Protein AF-A0A914XF14-F1 (afdb_monomer_lite)

Structure (mmCIF, N/CA/C/O backbone):
data_AF-A0A914XF14-F1
#
_entry.id   AF-A0A914XF14-F1
#
loop_
_atom_site.group_PDB
_atom_site.id
_atom_site.type_symbol
_atom_site.label_atom_id
_atom_site.label_alt_id
_atom_site.label_comp_id
_atom_site.label_asym_id
_atom_site.label_entity_id
_atom_site.label_seq_id
_atom_site.pdbx_PDB_ins_code
_atom_site.Cartn_x
_atom_site.Cartn_y
_atom_site.Cartn_z
_atom_site.occupancy
_atom_site.B_iso_or_equiv
_atom_site.auth_seq_id
_atom_site.auth_comp_id
_atom_site.auth_asym_id
_atom_site.auth_atom_id
_atom_site.pdbx_PDB_model_num
ATOM 1 N N . MET A 1 1 ? 3.554 -27.123 17.942 1.00 52.94 1 MET A N 1
ATOM 2 C CA . MET A 1 1 ? 2.418 -26.187 18.042 1.00 52.94 1 MET A CA 1
ATOM 3 C C . MET A 1 1 ? 2.506 -25.214 16.882 1.00 52.94 1 MET A C 1
ATOM 5 O O . MET A 1 1 ? 3.518 -24.531 16.751 1.00 52.94 1 MET A O 1
ATOM 9 N N . LYS A 1 2 ? 1.524 -25.221 15.979 1.00 67.88 2 LYS A N 1
ATOM 10 C CA . LYS A 1 2 ? 1.483 -24.273 14.855 1.00 67.88 2 LYS A CA 1
ATOM 11 C C . LYS A 1 2 ? 1.224 -22.873 15.414 1.00 67.88 2 LYS A C 1
ATOM 13 O O . LYS A 1 2 ? 0.491 -22.742 16.388 1.00 67.88 2 LYS A O 1
ATOM 18 N N . ALA A 1 3 ? 1.771 -21.827 14.794 1.00 59.72 3 ALA A N 1
ATOM 19 C CA . ALA A 1 3 ? 1.595 -20.449 15.268 1.00 59.72 3 ALA A CA 1
ATOM 20 C C . ALA A 1 3 ? 0.109 -20.111 15.526 1.00 59.72 3 ALA A C 1
ATOM 22 O O . ALA A 1 3 ? -0.231 -19.567 16.567 1.00 59.72 3 ALA A O 1
ATOM 23 N N . LYS A 1 4 ? -0.797 -20.575 14.650 1.00 60.59 4 LYS A N 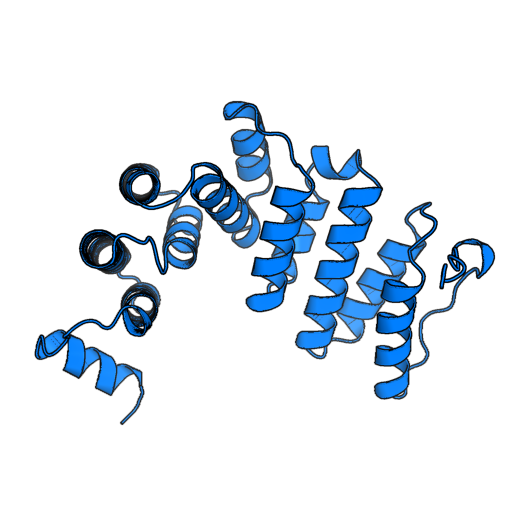1
ATOM 24 C CA . LYS A 1 4 ? -2.259 -20.442 14.802 1.00 60.59 4 LYS A CA 1
ATOM 25 C C . LYS A 1 4 ? -2.832 -21.051 16.094 1.00 60.59 4 LYS A C 1
ATOM 27 O O . LYS A 1 4 ? -3.755 -20.475 16.654 1.00 60.59 4 LYS A O 1
ATOM 32 N N . GLU A 1 5 ? -2.306 -22.186 16.551 1.00 70.56 5 GLU A N 1
ATOM 33 C CA . GLU A 1 5 ? -2.755 -22.871 17.778 1.00 70.56 5 GLU A CA 1
ATOM 34 C C . GLU A 1 5 ? -2.276 -22.120 19.025 1.00 70.56 5 GLU A C 1
ATOM 36 O O . GLU A 1 5 ? -3.043 -21.932 19.967 1.00 70.56 5 GLU A O 1
ATOM 41 N N . LEU A 1 6 ? -1.039 -21.610 18.994 1.00 68.75 6 LEU A N 1
ATOM 42 C CA . LEU A 1 6 ? -0.508 -20.744 20.048 1.00 68.75 6 LEU A CA 1
ATOM 43 C C . LEU A 1 6 ? -1.329 -19.450 20.154 1.00 68.75 6 LEU A C 1
ATOM 45 O O . LEU A 1 6 ? -1.693 -19.049 21.254 1.00 68.75 6 LEU A O 1
ATOM 49 N N . TYR A 1 7 ? -1.665 -18.822 19.023 1.00 67.75 7 TYR A N 1
ATOM 50 C CA . TYR A 1 7 ? -2.456 -17.590 19.012 1.00 67.75 7 TYR A CA 1
ATOM 51 C C . TYR A 1 7 ? -3.887 -17.796 19.509 1.00 67.75 7 TYR A C 1
ATOM 53 O O . TYR A 1 7 ? -4.336 -17.013 20.340 1.00 67.75 7 TYR A O 1
ATOM 61 N N . ALA A 1 8 ? -4.576 -18.853 19.066 1.00 67.62 8 ALA A N 1
ATOM 62 C CA . ALA A 1 8 ? -5.912 -19.181 19.570 1.00 67.62 8 ALA A CA 1
ATOM 63 C C . ALA A 1 8 ? -5.896 -19.364 21.096 1.00 67.62 8 ALA A C 1
ATOM 65 O O . ALA A 1 8 ? -6.687 -18.746 21.800 1.00 67.62 8 ALA A O 1
ATOM 66 N N . THR A 1 9 ? -4.903 -20.098 21.603 1.00 72.38 9 THR A N 1
ATOM 67 C CA . THR A 1 9 ? -4.722 -20.332 23.041 1.00 72.38 9 THR A CA 1
ATOM 68 C C . THR A 1 9 ? -4.443 -19.031 23.809 1.00 72.38 9 THR A C 1
ATOM 70 O O . THR A 1 9 ? -4.998 -18.810 24.881 1.00 72.38 9 THR A O 1
ATOM 73 N N . LEU A 1 10 ? -3.612 -18.126 23.275 1.00 70.00 10 LEU A N 1
ATOM 74 C CA . LEU A 1 10 ? -3.320 -16.833 23.916 1.00 70.00 10 LEU A CA 1
ATOM 75 C C . LEU A 1 10 ? -4.550 -15.911 23.986 1.00 70.00 10 LEU A C 1
ATOM 77 O O . LEU A 1 10 ? -4.720 -15.209 24.986 1.00 70.00 10 LEU A O 1
ATOM 81 N N . VAL A 1 11 ? -5.392 -15.924 22.946 1.00 65.75 11 VAL A N 1
ATOM 82 C CA . VAL A 1 11 ? -6.662 -15.181 22.900 1.00 65.75 11 VAL A CA 1
ATOM 83 C C . VAL A 1 11 ? -7.669 -15.781 23.885 1.00 65.75 11 VAL A C 1
ATOM 85 O O . VAL A 1 11 ? -8.213 -15.057 24.716 1.00 65.75 11 VAL A O 1
ATOM 88 N N . GLU A 1 12 ? -7.873 -17.101 23.845 1.00 70.31 12 GLU A N 1
ATOM 89 C CA . GLU A 1 12 ? -8.810 -17.826 24.716 1.00 70.31 12 GLU A CA 1
ATOM 90 C C . GLU A 1 12 ? -8.481 -17.650 26.200 1.00 70.31 12 GLU A C 1
ATOM 92 O O . GLU A 1 12 ? -9.369 -17.402 27.016 1.00 70.31 12 GLU A O 1
ATOM 97 N N . LEU A 1 13 ? -7.197 -17.722 26.555 1.00 67.31 13 LEU A N 1
ATOM 98 C CA . LEU A 1 13 ? -6.757 -17.619 27.944 1.00 67.31 13 LEU A CA 1
ATOM 99 C C . LEU A 1 13 ? -6.692 -16.172 28.460 1.00 67.31 13 LEU A C 1
ATOM 101 O O . LEU A 1 13 ? -6.359 -15.967 29.626 1.00 67.31 13 LEU A O 1
ATOM 105 N N . LYS A 1 14 ? -6.974 -15.158 27.623 1.00 62.69 14 LYS A N 1
ATOM 106 C CA . LYS A 1 14 ? -6.829 -13.725 27.958 1.00 62.69 14 LYS A CA 1
ATOM 107 C C . LYS A 1 14 ? -5.459 -13.380 28.569 1.00 62.69 14 LYS A C 1
ATOM 109 O O . LYS A 1 14 ? -5.321 -12.405 29.304 1.00 62.69 14 LYS A O 1
ATOM 114 N N . LEU A 1 15 ? -4.423 -14.166 28.259 1.00 58.38 15 LEU A N 1
ATOM 115 C CA . LEU A 1 15 ? -3.075 -14.032 28.832 1.00 58.38 15 LEU A CA 1
ATOM 116 C C . LEU A 1 15 ? -2.253 -12.923 28.169 1.00 58.38 15 LEU A C 1
ATOM 118 O O . LEU A 1 15 ? -1.043 -12.807 28.376 1.00 58.38 15 LEU A O 1
ATOM 122 N N . TYR A 1 16 ? -2.897 -12.070 27.380 1.00 60.22 16 TYR A N 1
ATOM 123 C CA . TYR A 1 16 ? -2.242 -10.931 26.790 1.00 60.22 16 TYR A CA 1
ATOM 124 C C . TYR A 1 16 ? -2.090 -9.823 27.847 1.00 60.22 16 TYR A C 1
ATOM 126 O O . TYR A 1 16 ? -2.943 -8.971 28.057 1.00 60.22 16 TYR A O 1
ATOM 134 N N . LYS A 1 17 ? -0.899 -9.692 28.429 1.00 50.97 17 LYS A N 1
ATOM 135 C CA . LYS A 1 17 ? -0.325 -8.342 28.412 1.00 50.97 17 LYS A CA 1
ATOM 136 C C . LYS A 1 17 ? 0.041 -8.122 26.954 1.00 50.97 17 LYS A C 1
ATOM 138 O O . LYS A 1 17 ? 1.137 -8.509 26.554 1.00 50.97 17 LYS A O 1
ATOM 143 N N . ARG A 1 18 ? -0.921 -7.641 26.143 1.00 56.53 18 ARG A N 1
ATOM 144 C CA . ARG A 1 18 ? -0.691 -7.311 24.728 1.00 56.53 18 ARG A CA 1
ATOM 145 C C . ARG A 1 18 ? 0.611 -6.482 24.753 1.00 56.53 18 ARG A C 1
ATOM 147 O O . ARG A 1 18 ? 0.732 -5.478 25.462 1.00 56.53 18 ARG A O 1
ATOM 154 N N . LYS A 1 19 ? 1.671 -6.994 24.143 1.00 61.88 19 LYS A N 1
ATOM 155 C CA . LYS A 1 19 ? 2.801 -6.147 23.779 1.00 61.88 19 LYS A CA 1
ATOM 156 C C . LYS A 1 19 ? 2.395 -5.499 22.471 1.00 61.88 19 LYS A C 1
ATOM 158 O O . LYS A 1 19 ? 1.737 -6.153 21.662 1.00 61.88 19 LYS A O 1
ATOM 163 N N . ASN A 1 20 ? 2.781 -4.244 22.275 1.00 64.06 20 ASN A N 1
ATOM 164 C CA . ASN A 1 20 ? 2.466 -3.497 21.057 1.00 64.06 20 ASN A CA 1
ATOM 165 C C . ASN A 1 20 ? 2.813 -4.314 19.790 1.00 64.06 20 ASN A C 1
ATOM 167 O O . ASN A 1 20 ? 2.044 -4.396 18.841 1.00 64.06 20 ASN A O 1
ATOM 171 N N . GLU A 1 21 ? 3.924 -5.051 19.858 1.00 66.75 21 GLU A N 1
ATOM 172 C CA . GLU A 1 21 ? 4.470 -5.928 18.813 1.00 66.75 21 GLU A CA 1
ATOM 173 C C . GLU A 1 21 ? 3.537 -7.075 18.376 1.00 66.75 21 GLU A C 1
ATOM 175 O O . GLU A 1 21 ? 3.687 -7.593 17.272 1.00 66.75 21 GLU A O 1
ATOM 180 N N . CYS A 1 22 ? 2.571 -7.484 19.208 1.00 72.50 22 CYS A N 1
ATOM 181 C CA . CYS A 1 22 ? 1.651 -8.583 18.894 1.00 72.50 22 CYS A CA 1
ATOM 182 C C . CYS A 1 22 ? 0.291 -8.115 18.357 1.00 72.50 22 CYS A C 1
ATOM 184 O O . CYS A 1 22 ? -0.454 -8.945 17.840 1.00 72.50 22 CYS A O 1
ATOM 186 N N . ALA A 1 23 ? -0.049 -6.826 18.471 1.00 77.81 23 ALA A N 1
ATOM 187 C CA . ALA A 1 23 ? -1.369 -6.311 18.096 1.00 77.81 23 ALA A CA 1
ATOM 188 C C . ALA A 1 23 ? -1.695 -6.579 16.617 1.00 77.81 23 ALA A C 1
ATOM 190 O O . ALA A 1 23 ? -2.756 -7.109 16.291 1.00 77.81 23 ALA A O 1
ATOM 191 N N . GLU A 1 24 ? -0.737 -6.320 15.721 1.00 83.06 24 GLU A N 1
ATOM 192 C CA . GLU A 1 24 ? -0.912 -6.584 14.289 1.00 83.06 24 GLU A CA 1
ATOM 193 C C . GLU A 1 24 ? -1.129 -8.077 13.990 1.00 83.06 24 GLU A C 1
ATOM 195 O O . GLU A 1 24 ? -1.910 -8.427 13.106 1.00 83.06 24 GLU A O 1
ATOM 200 N N . LEU A 1 25 ? -0.495 -8.974 14.750 1.00 83.50 25 LEU A N 1
ATOM 201 C CA . LEU A 1 25 ? -0.646 -10.419 14.566 1.00 83.50 25 LEU A CA 1
ATOM 202 C C . LEU A 1 25 ? -2.050 -10.901 14.954 1.00 83.50 25 LEU A C 1
ATOM 204 O O . LEU A 1 25 ? -2.599 -11.767 14.274 1.00 83.50 25 LEU A O 1
ATOM 208 N N . PHE A 1 26 ? -2.651 -10.331 16.003 1.00 84.00 26 PHE A N 1
ATOM 209 C CA . PHE A 1 26 ? -4.031 -10.646 16.387 1.00 84.00 26 PHE A CA 1
ATOM 210 C C . PHE A 1 26 ? -5.039 -10.139 15.353 1.00 84.00 26 PHE A C 1
ATOM 212 O O . PHE A 1 26 ? -5.947 -10.873 14.964 1.00 84.00 26 PHE A O 1
ATOM 219 N N . ILE A 1 27 ? -4.826 -8.934 14.822 1.00 90.25 27 ILE A N 1
ATOM 220 C CA . ILE A 1 27 ? -5.621 -8.406 13.707 1.00 90.25 27 ILE A CA 1
ATOM 221 C C . ILE A 1 27 ? -5.529 -9.354 12.503 1.00 90.25 27 ILE A C 1
ATOM 223 O O . ILE A 1 27 ? -6.551 -9.801 11.983 1.00 90.25 27 ILE A O 1
ATOM 227 N N . GLN A 1 28 ? -4.315 -9.738 12.094 1.00 89.06 28 GLN A N 1
ATOM 228 C CA . GLN A 1 28 ? -4.111 -10.676 10.985 1.00 89.06 28 GLN A CA 1
ATOM 229 C C . GLN A 1 28 ? -4.752 -12.047 11.243 1.00 89.06 28 GLN A C 1
ATOM 231 O O . GLN A 1 28 ? -5.290 -12.648 10.314 1.00 89.06 28 GLN A O 1
ATOM 236 N N . TYR A 1 29 ? -4.733 -12.547 12.482 1.00 87.94 29 TYR A N 1
ATOM 237 C CA . TYR A 1 29 ? -5.402 -13.798 12.846 1.00 87.94 29 TYR A CA 1
ATOM 238 C C . TYR A 1 29 ? -6.904 -13.750 12.537 1.00 87.94 29 TYR A C 1
ATOM 240 O O . TYR A 1 29 ? -7.427 -14.684 11.924 1.00 87.94 29 TYR A O 1
ATOM 248 N N . HIS A 1 30 ? -7.580 -12.664 12.917 1.00 90.50 30 HIS A N 1
ATOM 249 C CA . HIS A 1 30 ? -9.004 -12.483 12.640 1.00 90.50 30 HIS A CA 1
ATOM 250 C C . HIS A 1 30 ? -9.285 -12.324 11.142 1.00 90.50 30 HIS A C 1
ATOM 252 O O . HIS A 1 30 ? -10.184 -12.987 10.623 1.00 90.50 30 HIS A O 1
ATOM 258 N N . LEU A 1 31 ? -8.459 -11.556 10.421 1.00 92.75 31 LEU A N 1
ATOM 259 C CA . LEU A 1 31 ? -8.599 -11.391 8.968 1.00 92.75 31 LEU A CA 1
ATOM 260 C C . LEU A 1 31 ? -8.438 -12.725 8.219 1.00 92.75 31 LEU A C 1
ATOM 262 O O . LEU A 1 31 ? -9.252 -13.047 7.363 1.00 92.75 31 LEU A O 1
ATOM 266 N N . ILE A 1 32 ? -7.474 -13.573 8.601 1.00 90.56 32 ILE A N 1
ATOM 267 C CA . ILE A 1 32 ? -7.290 -14.920 8.015 1.00 90.56 32 ILE A CA 1
ATOM 268 C C . ILE A 1 32 ? -8.515 -15.826 8.238 1.00 90.56 32 ILE A C 1
ATOM 270 O O . ILE A 1 32 ? -8.718 -16.791 7.498 1.00 90.56 32 ILE A O 1
ATOM 274 N N . ARG A 1 33 ? -9.317 -15.555 9.272 1.00 90.75 33 ARG A N 1
ATOM 275 C CA . ARG A 1 33 ? -10.561 -16.276 9.573 1.00 90.75 33 ARG A CA 1
ATOM 276 C C . ARG A 1 33 ? -11.800 -15.629 8.950 1.00 90.75 33 ARG A C 1
ATOM 278 O O . ARG A 1 33 ? -12.900 -16.090 9.238 1.00 90.75 33 ARG A O 1
ATOM 285 N N . ASN A 1 34 ? -11.626 -14.605 8.114 1.00 91.12 34 ASN A N 1
ATOM 286 C CA . ASN A 1 34 ? -12.701 -13.792 7.545 1.00 91.12 34 ASN A CA 1
ATOM 287 C C . ASN A 1 34 ? -13.596 -13.136 8.616 1.00 91.12 34 ASN A C 1
ATOM 289 O O . ASN A 1 34 ? -14.779 -12.904 8.383 1.00 91.12 34 ASN A O 1
ATOM 293 N N . ASP A 1 35 ? -13.042 -12.843 9.796 1.00 93.75 35 ASP A N 1
ATOM 294 C CA . ASP A 1 35 ? -13.749 -12.173 10.892 1.00 93.75 35 ASP A CA 1
ATOM 295 C C . ASP A 1 35 ? -13.318 -10.702 10.967 1.00 93.75 35 ASP A C 1
ATOM 297 O O . ASP A 1 35 ? -12.519 -10.290 11.814 1.00 93.75 35 ASP A O 1
ATOM 301 N N . LEU A 1 36 ? -13.814 -9.905 10.015 1.00 95.06 36 LEU A N 1
ATOM 302 C CA . LEU A 1 36 ? -13.475 -8.484 9.907 1.00 95.06 36 LEU A CA 1
ATOM 303 C C . LEU A 1 36 ? -13.941 -7.687 11.135 1.00 95.06 36 LEU A C 1
ATOM 305 O O . LEU A 1 36 ? -13.236 -6.784 11.582 1.00 95.06 36 LEU A O 1
ATOM 309 N N . ASP A 1 37 ? -15.081 -8.042 11.732 1.00 95.00 37 ASP A N 1
ATOM 310 C CA . ASP A 1 37 ? -15.581 -7.357 12.926 1.00 95.00 37 ASP A CA 1
ATOM 311 C C . ASP A 1 37 ? -14.663 -7.570 14.128 1.00 95.00 37 ASP A C 1
ATOM 313 O O . ASP A 1 37 ? -14.381 -6.618 14.861 1.00 95.00 37 ASP A O 1
ATOM 317 N N . ALA A 1 38 ? -14.158 -8.790 14.334 1.00 92.38 38 ALA A N 1
ATOM 318 C CA . ALA A 1 38 ? -13.168 -9.036 15.375 1.00 92.38 38 ALA A CA 1
ATOM 319 C C . ALA A 1 38 ? -11.841 -8.328 15.093 1.00 92.38 38 ALA A C 1
ATOM 321 O O . ALA A 1 38 ? -11.260 -7.760 16.015 1.00 92.38 38 ALA A O 1
ATOM 322 N N . ALA A 1 39 ? -11.397 -8.284 13.835 1.00 94.06 39 ALA A N 1
ATOM 323 C CA . ALA A 1 39 ? -10.195 -7.547 13.459 1.00 94.06 39 ALA A CA 1
ATOM 324 C C . ALA A 1 39 ? -10.322 -6.038 13.743 1.00 94.06 39 ALA A C 1
ATOM 326 O O . ALA A 1 39 ? -9.393 -5.435 14.278 1.00 94.06 39 ALA A O 1
ATOM 327 N N . ILE A 1 40 ? -11.478 -5.430 13.447 1.00 95.50 40 ILE A N 1
ATOM 328 C CA . ILE A 1 40 ? -11.757 -4.014 13.738 1.00 95.50 40 ILE A CA 1
ATOM 329 C C . ILE A 1 40 ? -11.815 -3.758 15.247 1.00 95.50 40 ILE A C 1
ATOM 331 O O . ILE A 1 40 ? -11.305 -2.734 15.712 1.00 95.50 40 ILE A O 1
ATOM 335 N N . ARG A 1 41 ? -12.419 -4.665 16.027 1.00 93.38 41 ARG A N 1
ATOM 336 C CA . ARG A 1 41 ? -12.419 -4.562 17.496 1.00 93.38 41 ARG A CA 1
ATOM 337 C C . ARG A 1 41 ? -10.999 -4.616 18.049 1.00 93.38 41 ARG A C 1
ATOM 339 O O . ARG A 1 41 ? -10.622 -3.725 18.800 1.00 93.38 41 ARG A O 1
ATOM 346 N N . GLU A 1 42 ? -10.197 -5.588 17.619 1.00 91.00 42 GLU A N 1
ATOM 347 C CA . GLU A 1 42 ? -8.804 -5.721 18.055 1.00 91.00 42 GLU A CA 1
ATOM 348 C C . GLU A 1 42 ? -7.967 -4.496 17.653 1.00 91.00 42 GLU A C 1
ATOM 350 O O . GLU A 1 42 ? -7.208 -3.977 18.472 1.00 91.00 42 GLU A O 1
ATOM 355 N N . LEU A 1 43 ? -8.148 -3.966 16.435 1.00 93.19 43 LEU A N 1
ATOM 356 C CA . LEU A 1 43 ? -7.530 -2.708 15.998 1.00 93.19 43 LEU A CA 1
ATOM 357 C C . LEU A 1 43 ? -7.918 -1.544 16.917 1.00 93.19 43 LEU A C 1
ATOM 359 O O . LEU A 1 43 ? -7.053 -0.783 17.340 1.00 93.19 43 LEU A O 1
ATOM 363 N N . THR A 1 44 ? -9.203 -1.409 17.241 1.00 92.50 44 THR A N 1
ATOM 364 C CA . THR A 1 44 ? -9.711 -0.302 18.064 1.00 92.50 44 THR A CA 1
ATOM 365 C C . THR A 1 44 ? -9.160 -0.380 19.487 1.00 92.50 44 THR A C 1
ATOM 367 O O . THR A 1 44 ? -8.561 0.577 19.975 1.00 92.50 44 THR A O 1
ATOM 370 N N . GLU A 1 45 ? -9.285 -1.540 20.133 1.00 90.19 45 GLU A N 1
ATOM 371 C CA . GLU A 1 45 ? -8.808 -1.755 21.501 1.00 90.19 45 GLU A CA 1
ATOM 372 C C . GLU A 1 45 ? -7.288 -1.598 21.612 1.00 90.19 45 GLU A C 1
ATOM 374 O O . GLU A 1 45 ? -6.787 -0.963 22.543 1.00 90.19 45 GLU A O 1
ATOM 379 N N . SER A 1 46 ? -6.534 -2.157 20.660 1.00 87.69 46 SER A N 1
ATOM 380 C CA . SER A 1 46 ? -5.077 -2.009 20.650 1.00 87.69 46 SER A CA 1
ATOM 381 C C . SER A 1 46 ? -4.667 -0.556 20.401 1.00 87.69 46 SER A C 1
ATOM 383 O O . SER A 1 46 ? -3.747 -0.062 21.056 1.00 87.69 46 SER A O 1
ATOM 385 N N . SER A 1 47 ? -5.396 0.173 19.550 1.00 90.69 47 SER A N 1
ATOM 386 C CA . SER A 1 47 ? -5.135 1.593 19.306 1.00 90.69 47 SER A CA 1
ATOM 387 C C . SER A 1 47 ? -5.355 2.453 20.542 1.00 90.69 47 SER A C 1
ATOM 389 O O . SER A 1 47 ? -4.522 3.303 20.863 1.00 90.69 47 SER A O 1
ATOM 391 N N . GLU A 1 48 ? -6.424 2.198 21.294 1.00 89.94 48 GLU A N 1
ATOM 392 C CA . GLU A 1 48 ? -6.694 2.896 22.551 1.00 89.94 48 GLU A CA 1
ATOM 393 C C . GLU A 1 48 ? -5.646 2.595 23.625 1.00 89.94 48 GLU A C 1
ATOM 395 O O . GLU A 1 48 ? -5.255 3.502 24.372 1.00 89.94 48 GLU A O 1
ATOM 400 N N . GLN A 1 49 ? -5.174 1.349 23.682 1.00 85.50 49 GLN A N 1
ATOM 401 C CA . GLN A 1 49 ? -4.184 0.893 24.650 1.00 85.50 49 GLN A CA 1
ATOM 402 C C . GLN A 1 49 ? -2.782 1.453 24.365 1.00 85.50 49 GLN A C 1
ATOM 404 O O . GLN A 1 49 ? -2.122 1.931 25.288 1.00 85.50 49 GLN A O 1
ATOM 409 N N . TYR A 1 50 ? -2.325 1.410 23.109 1.00 85.69 50 TYR A N 1
ATOM 410 C CA . TYR A 1 50 ? -0.962 1.816 22.726 1.00 85.69 50 TYR A CA 1
ATOM 411 C C . TYR A 1 50 ? -0.853 3.232 22.189 1.00 85.69 50 TYR A C 1
ATOM 413 O O . TYR A 1 50 ? 0.256 3.680 21.908 1.00 85.69 50 TYR A O 1
ATOM 421 N N . LYS A 1 51 ? -1.980 3.930 22.021 1.00 88.19 51 LYS A N 1
ATOM 422 C CA . LYS A 1 51 ? -2.035 5.254 21.386 1.00 88.19 51 LYS A CA 1
ATOM 423 C C . LYS A 1 51 ? -1.406 5.246 19.985 1.00 88.19 51 LYS A C 1
ATOM 425 O O . LYS A 1 51 ? -0.730 6.193 19.601 1.00 88.19 51 LYS A O 1
ATOM 430 N N . SER A 1 52 ? -1.609 4.160 19.234 1.00 88.12 52 SER A N 1
ATOM 431 C CA . SER A 1 52 ? -1.087 3.988 17.871 1.00 88.12 52 SER A CA 1
ATOM 432 C C . SER A 1 52 ? -1.954 3.028 17.058 1.00 88.12 52 SER A C 1
ATOM 434 O O . SER A 1 52 ? -2.429 2.039 17.598 1.00 88.12 52 SER A O 1
ATOM 436 N N . CYS A 1 53 ? -2.145 3.278 15.761 1.00 89.50 53 CYS A N 1
ATOM 437 C CA . CYS A 1 53 ? -2.975 2.429 14.890 1.00 89.50 53 CYS A CA 1
ATOM 438 C C . CYS A 1 53 ? -2.164 1.355 14.160 1.00 89.50 53 CYS A C 1
ATOM 440 O O . CYS A 1 53 ? -2.071 1.342 12.929 1.00 89.50 53 CYS A O 1
ATOM 442 N N . LEU A 1 54 ? -1.553 0.447 14.922 1.00 85.75 54 LEU A N 1
ATOM 443 C CA . LEU A 1 54 ? -0.883 -0.711 14.334 1.00 85.75 54 LEU A CA 1
ATOM 444 C C . LEU A 1 54 ? -1.894 -1.632 13.645 1.00 85.75 54 LEU A C 1
ATOM 446 O O . LEU A 1 54 ? -2.977 -1.877 14.160 1.00 85.75 54 LEU A O 1
ATOM 450 N N . GLY A 1 55 ? -1.537 -2.160 12.473 1.00 88.50 55 GLY A N 1
ATOM 451 C CA . GLY A 1 55 ? -2.425 -3.046 11.715 1.00 88.50 55 GLY A CA 1
ATOM 452 C C . GLY A 1 55 ? -3.596 -2.346 11.013 1.00 88.50 55 GLY A C 1
ATOM 453 O O . GLY A 1 55 ? -4.486 -3.030 10.514 1.00 88.50 55 GLY A O 1
ATOM 454 N N . LEU A 1 56 ? -3.584 -1.011 10.894 1.00 94.81 56 LEU A N 1
ATOM 455 C CA . LEU A 1 56 ? -4.588 -0.267 10.122 1.00 94.81 56 LEU A CA 1
ATOM 456 C C . LEU A 1 56 ? -4.659 -0.731 8.658 1.00 94.81 56 LEU A C 1
ATOM 458 O O . LEU A 1 56 ? -5.738 -0.965 8.121 1.00 94.81 56 LEU A O 1
ATOM 462 N N . LEU A 1 57 ? -3.498 -0.890 8.016 1.00 95.38 57 LEU A N 1
ATOM 463 C CA . LEU A 1 57 ? -3.408 -1.255 6.604 1.00 95.38 57 LEU A CA 1
ATOM 464 C C . LEU A 1 57 ? -4.137 -2.566 6.249 1.00 95.38 57 LEU A C 1
ATOM 466 O O . LEU A 1 57 ? -4.982 -2.533 5.357 1.00 95.38 57 LEU A O 1
ATOM 470 N N . PRO A 1 58 ? -3.843 -3.719 6.881 1.00 94.50 58 PRO A N 1
ATOM 471 C CA . PRO A 1 58 ? -4.516 -4.964 6.524 1.00 94.50 58 PRO A CA 1
ATOM 472 C C . PRO A 1 58 ? -6.036 -4.907 6.747 1.00 94.50 58 PRO A C 1
ATOM 474 O O . PRO A 1 58 ? -6.766 -5.485 5.952 1.00 94.50 58 PRO A O 1
ATOM 477 N N . VAL A 1 59 ? -6.526 -4.159 7.744 1.00 96.81 59 VAL A N 1
ATOM 478 C CA . VAL A 1 59 ? -7.973 -3.944 7.936 1.00 96.81 59 VAL A CA 1
ATOM 479 C C . VAL A 1 59 ? -8.567 -3.115 6.796 1.00 96.81 59 VAL A C 1
ATOM 481 O O . VAL A 1 59 ? -9.587 -3.500 6.229 1.00 96.81 59 VAL A O 1
ATOM 484 N N . LEU A 1 60 ? -7.920 -2.010 6.414 1.00 97.38 60 LEU A N 1
ATOM 485 C CA . LEU A 1 60 ? -8.381 -1.176 5.301 1.00 97.38 60 LEU A CA 1
ATOM 486 C C . LEU A 1 60 ? -8.350 -1.916 3.956 1.00 97.38 60 LEU A C 1
ATOM 488 O O . LEU A 1 60 ? -9.220 -1.678 3.124 1.00 97.38 60 LEU A O 1
ATOM 492 N N . VAL A 1 61 ? -7.399 -2.830 3.741 1.00 96.62 61 VAL A N 1
ATOM 493 C CA . VAL A 1 61 ? -7.364 -3.688 2.542 1.00 96.62 61 VAL A CA 1
ATOM 494 C C . VAL A 1 61 ? -8.603 -4.584 2.467 1.00 96.62 61 VAL A C 1
ATOM 496 O O . VAL A 1 61 ? -9.211 -4.661 1.402 1.00 96.62 61 VAL A O 1
ATOM 499 N N . GLU A 1 62 ? -9.010 -5.208 3.574 1.00 96.81 62 GLU A N 1
ATOM 500 C CA . GLU A 1 62 ? -10.218 -6.047 3.607 1.00 96.81 62 GLU A CA 1
ATOM 501 C C . GLU A 1 62 ? -11.507 -5.222 3.474 1.00 96.81 62 GLU A C 1
ATOM 503 O O . GLU A 1 62 ? -12.429 -5.623 2.769 1.00 96.81 62 GLU A O 1
ATOM 508 N N . ILE A 1 63 ? -11.566 -4.027 4.073 1.00 97.06 63 ILE A N 1
ATOM 509 C CA . ILE A 1 63 ? -12.699 -3.101 3.892 1.00 97.06 63 ILE A CA 1
ATOM 510 C C . ILE A 1 63 ? -12.810 -2.643 2.431 1.00 97.06 63 ILE A C 1
ATOM 512 O O . ILE A 1 63 ? -13.899 -2.617 1.858 1.00 97.06 63 ILE A O 1
ATOM 516 N N . ALA A 1 64 ? -11.680 -2.315 1.798 1.00 96.56 64 ALA A N 1
ATOM 517 C CA . ALA A 1 64 ? -11.649 -1.980 0.380 1.00 96.56 64 ALA A CA 1
ATOM 518 C C . ALA A 1 64 ? -12.115 -3.161 -0.484 1.00 96.56 64 ALA A C 1
ATOM 520 O O . ALA A 1 64 ? -12.814 -2.932 -1.470 1.00 96.56 64 ALA A O 1
ATOM 521 N N . HIS A 1 65 ? -11.783 -4.400 -0.112 1.00 95.12 65 HIS A N 1
ATOM 522 C CA . HIS A 1 65 ? -12.250 -5.601 -0.804 1.00 95.12 65 HIS A CA 1
ATOM 523 C C . HIS A 1 65 ? -13.776 -5.775 -0.711 1.00 95.12 65 HIS A C 1
ATOM 525 O O . HIS A 1 65 ? -14.424 -6.077 -1.713 1.00 95.12 65 HIS A O 1
ATOM 531 N N . SER A 1 66 ? -14.361 -5.545 0.469 1.00 94.19 66 SER A N 1
ATOM 532 C CA . SER A 1 66 ? -15.793 -5.751 0.725 1.00 94.19 66 SER A CA 1
ATOM 533 C C . SER A 1 66 ? -16.703 -4.576 0.345 1.00 94.19 66 SER A C 1
ATOM 535 O O . SER A 1 66 ? -17.918 -4.753 0.345 1.00 94.19 66 SER A O 1
ATOM 537 N N . ASN A 1 67 ? -16.153 -3.406 -0.013 1.00 92.19 67 ASN A N 1
ATOM 538 C CA . ASN A 1 67 ? -16.914 -2.166 -0.261 1.00 92.19 67 ASN A CA 1
ATOM 539 C C . ASN A 1 67 ? -17.748 -1.691 0.947 1.00 92.19 67 ASN A C 1
ATOM 541 O O . ASN A 1 67 ? -18.787 -1.051 0.782 1.00 92.19 67 ASN A O 1
ATOM 545 N N . ASP A 1 68 ? -17.310 -2.003 2.166 1.00 93.31 68 ASP A N 1
ATOM 546 C CA . ASP A 1 68 ? -18.074 -1.701 3.376 1.00 93.31 68 ASP A CA 1
ATOM 547 C C . ASP A 1 68 ? -17.801 -0.276 3.886 1.00 93.31 68 ASP A C 1
ATOM 549 O O . ASP A 1 68 ? -16.852 -0.019 4.633 1.00 93.31 68 ASP A O 1
ATOM 553 N N . GLN A 1 69 ? -18.647 0.664 3.464 1.00 93.00 69 GLN A N 1
ATOM 554 C CA . GLN A 1 69 ? -18.517 2.078 3.811 1.00 93.00 69 GLN A CA 1
ATOM 555 C C . GLN A 1 69 ? -18.744 2.356 5.309 1.00 93.00 69 GLN A C 1
ATOM 557 O O . GLN A 1 69 ? -18.072 3.215 5.877 1.00 93.00 69 GLN A O 1
ATOM 562 N N . GLU A 1 70 ? -19.636 1.613 5.971 1.00 94.81 70 GLU A N 1
ATOM 563 C CA . GLU A 1 70 ? -19.915 1.791 7.403 1.00 94.81 70 GLU A CA 1
ATOM 564 C C . GLU A 1 70 ? -18.685 1.417 8.240 1.00 94.81 70 GLU A C 1
ATOM 566 O O . GLU A 1 70 ? -18.235 2.169 9.114 1.00 94.81 70 GLU A O 1
ATOM 571 N N . ARG A 1 71 ? -18.074 0.266 7.934 1.00 95.62 71 ARG A N 1
ATOM 572 C CA . ARG A 1 71 ? -16.835 -0.158 8.596 1.00 95.62 71 ARG A CA 1
ATOM 573 C C . ARG A 1 71 ? -15.667 0.766 8.265 1.00 95.62 71 ARG A C 1
ATOM 575 O O . ARG A 1 71 ? -14.841 1.008 9.149 1.00 95.62 71 ARG A O 1
ATOM 582 N N . LEU A 1 72 ? -15.603 1.305 7.043 1.00 95.69 72 LEU A N 1
ATOM 583 C CA . LEU A 1 72 ? -14.594 2.297 6.665 1.00 95.69 72 LEU A CA 1
ATOM 584 C C . LEU A 1 72 ? -14.660 3.528 7.572 1.00 95.69 72 LEU A C 1
ATOM 586 O O . LEU A 1 72 ? -13.649 3.909 8.160 1.00 95.69 72 LEU A O 1
ATOM 590 N N . GLU A 1 73 ? -15.842 4.123 7.725 1.00 94.06 73 GLU A N 1
ATOM 591 C CA . GLU A 1 73 ? -16.043 5.324 8.545 1.00 94.06 73 GLU A CA 1
ATOM 592 C C . GLU A 1 73 ? -15.651 5.086 10.004 1.00 94.06 73 GLU A C 1
ATOM 594 O O . GLU A 1 73 ? -14.946 5.902 10.610 1.00 94.06 73 GLU A O 1
ATOM 599 N N . LYS A 1 74 ? -16.021 3.926 10.555 1.00 94.00 74 LYS A N 1
ATOM 600 C CA . LYS A 1 74 ? -15.648 3.526 11.915 1.00 94.00 74 LYS A CA 1
ATOM 601 C C . LYS A 1 74 ? -14.132 3.404 12.092 1.00 94.00 74 LYS A C 1
ATOM 603 O O . LYS A 1 74 ? -13.584 3.917 13.070 1.00 94.00 74 LYS A O 1
ATOM 608 N N . VAL A 1 75 ? -13.450 2.732 11.163 1.00 95.81 75 VAL A N 1
ATOM 609 C CA . VAL A 1 75 ? -11.995 2.527 11.231 1.00 95.81 75 VAL A CA 1
ATOM 610 C C . VAL A 1 75 ? -11.243 3.839 11.037 1.00 95.81 75 VAL A C 1
ATOM 612 O O . VAL A 1 75 ? -10.330 4.120 11.811 1.00 95.81 75 VAL A O 1
ATOM 615 N N . CYS A 1 76 ? -11.647 4.676 10.080 1.00 93.81 76 CYS A N 1
ATOM 616 C CA . CYS A 1 76 ? -11.044 5.992 9.867 1.00 93.81 76 CYS A CA 1
ATOM 617 C C . CYS A 1 76 ? -11.223 6.900 11.091 1.00 93.81 76 CYS A C 1
ATOM 619 O O . CYS A 1 76 ? -10.244 7.474 11.559 1.00 93.81 76 CYS A O 1
ATOM 621 N N . SER A 1 77 ? -12.418 6.929 11.690 1.00 93.00 77 SER A N 1
ATOM 622 C CA . SER A 1 77 ? -12.683 7.705 12.913 1.00 93.00 77 SER A CA 1
ATOM 623 C C . SER A 1 77 ? -11.817 7.260 14.096 1.00 93.00 77 SER A C 1
ATOM 625 O O . SER A 1 77 ? -11.443 8.067 14.947 1.00 93.00 77 SER A O 1
ATOM 627 N N . CYS A 1 78 ? -11.503 5.964 14.190 1.00 93.56 78 CYS A N 1
ATOM 628 C CA . CYS A 1 78 ? -10.543 5.463 15.171 1.00 93.56 78 CYS A CA 1
ATOM 629 C C . CYS A 1 78 ? -9.114 5.887 14.810 1.00 93.56 78 CYS A C 1
ATOM 631 O O . CYS A 1 78 ? -8.373 6.356 15.674 1.00 93.56 78 CYS A O 1
ATOM 633 N N . ALA A 1 79 ? -8.735 5.743 13.539 1.00 94.19 79 ALA A N 1
ATOM 634 C CA . ALA A 1 79 ? -7.390 6.019 13.060 1.00 94.19 79 ALA A CA 1
ATOM 635 C C . ALA A 1 79 ? -6.984 7.485 13.236 1.00 94.19 79 ALA A C 1
ATOM 637 O O . ALA A 1 79 ? -5.885 7.772 13.703 1.00 94.19 79 ALA A O 1
ATOM 638 N N . GLU A 1 80 ? -7.893 8.414 12.953 1.00 93.88 80 GLU A N 1
ATOM 639 C CA . GLU A 1 80 ? -7.667 9.857 13.081 1.00 93.88 80 GLU A CA 1
ATOM 640 C C . GLU A 1 80 ? -7.366 10.309 14.518 1.00 93.88 80 GLU A C 1
ATOM 642 O O . GLU A 1 80 ? -6.733 11.344 14.715 1.00 93.88 80 GLU A O 1
ATOM 647 N N . LYS A 1 81 ? -7.743 9.525 15.538 1.00 94.50 81 LYS A N 1
ATOM 648 C CA . LYS A 1 81 ? -7.403 9.822 16.942 1.00 94.50 81 LYS A CA 1
ATOM 649 C C . LYS A 1 81 ? -5.934 9.559 17.272 1.00 94.50 81 LYS A C 1
ATOM 651 O O . LYS A 1 81 ? -5.419 10.132 18.230 1.00 94.50 81 LYS A O 1
ATOM 656 N N . PHE A 1 82 ? -5.275 8.663 16.534 1.00 93.19 82 PHE A N 1
ATOM 657 C CA . PHE A 1 82 ? -3.949 8.139 16.888 1.00 93.19 82 PHE A CA 1
ATOM 658 C C . PHE A 1 82 ? -2.956 8.121 15.718 1.00 93.19 82 PHE A C 1
ATOM 660 O O . PHE A 1 82 ? -1.867 7.564 15.841 1.00 93.19 82 PHE A O 1
ATOM 667 N N . SER A 1 83 ? -3.326 8.666 14.562 1.00 92.31 83 SER A N 1
ATOM 668 C CA . SER A 1 83 ? -2.501 8.734 13.354 1.00 92.31 83 SER A CA 1
ATOM 669 C C . SER A 1 83 ? -2.658 10.091 12.691 1.00 92.31 83 SER A C 1
ATOM 671 O O . SER A 1 83 ? -3.670 10.771 12.850 1.00 92.31 83 SER A O 1
ATOM 673 N N . THR A 1 84 ? -1.648 10.501 11.930 1.00 91.69 84 THR A N 1
ATOM 674 C CA . THR A 1 84 ? -1.730 11.767 11.201 1.00 91.69 84 THR A CA 1
ATOM 675 C C . THR A 1 84 ? -2.718 11.653 10.034 1.00 91.69 84 THR A C 1
ATOM 677 O O . THR A 1 84 ? -2.862 10.572 9.450 1.00 91.69 84 THR A O 1
ATOM 680 N N . PRO A 1 85 ? -3.344 12.762 9.596 1.00 90.06 85 PRO A N 1
ATOM 681 C CA . PRO A 1 85 ? -4.193 12.753 8.403 1.00 90.06 85 PRO A CA 1
ATOM 682 C C . PRO A 1 85 ? -3.464 12.242 7.154 1.00 90.06 85 PRO A C 1
ATOM 684 O O . PRO A 1 85 ? -4.074 11.650 6.266 1.00 90.06 85 PRO A O 1
ATOM 687 N N . PHE A 1 86 ? -2.147 12.456 7.062 1.00 90.50 86 PHE A N 1
ATOM 688 C CA . PHE A 1 86 ? -1.338 11.874 5.994 1.00 90.50 86 PHE A CA 1
ATOM 689 C C . PHE A 1 86 ? -1.330 10.342 6.067 1.00 90.50 86 PHE A C 1
ATOM 691 O O . PHE A 1 86 ? -1.647 9.705 5.070 1.00 90.50 86 PHE A O 1
ATOM 698 N N . GLN A 1 87 ? -1.044 9.758 7.236 1.00 91.75 87 GLN A N 1
ATOM 699 C CA . GLN A 1 87 ? -0.983 8.303 7.425 1.00 91.75 87 GLN A CA 1
ATOM 700 C C . GLN A 1 87 ? -2.310 7.612 7.110 1.00 91.75 87 GLN A C 1
ATOM 702 O O . GLN A 1 87 ? -2.315 6.591 6.425 1.00 91.75 87 GLN A O 1
ATOM 707 N N . VAL A 1 88 ? -3.437 8.157 7.576 1.00 93.25 88 VAL A N 1
ATOM 708 C CA . VAL A 1 88 ? -4.761 7.568 7.310 1.00 93.25 88 VAL A CA 1
ATOM 709 C C . VAL A 1 88 ? -5.057 7.589 5.809 1.00 93.25 88 VAL A C 1
ATOM 711 O O . VAL A 1 88 ? -5.372 6.553 5.220 1.00 93.25 88 VAL A O 1
ATOM 714 N N . ARG A 1 89 ? -4.868 8.745 5.159 1.00 92.62 89 ARG A N 1
ATOM 715 C CA . ARG A 1 89 ? -5.140 8.911 3.723 1.00 92.62 89 ARG A CA 1
ATOM 716 C C . ARG A 1 89 ? -4.215 8.078 2.844 1.00 92.62 89 ARG A C 1
ATOM 718 O O . ARG A 1 89 ? -4.687 7.456 1.897 1.00 92.62 89 ARG A O 1
ATOM 725 N N . SER A 1 90 ? -2.917 8.048 3.142 1.00 94.38 90 SER A N 1
ATOM 726 C CA . SER A 1 90 ? -1.945 7.273 2.369 1.00 94.38 90 SER A CA 1
ATOM 727 C C . SER A 1 90 ? -2.180 5.768 2.517 1.00 94.38 90 SER A C 1
ATOM 729 O O . SER A 1 90 ? -2.080 5.028 1.535 1.00 94.38 90 SER A O 1
ATOM 731 N N . THR A 1 91 ? -2.584 5.315 3.709 1.00 96.12 91 THR A N 1
ATOM 732 C CA . THR A 1 91 ? -2.944 3.913 3.958 1.00 96.12 91 THR A CA 1
ATOM 733 C C . THR A 1 91 ? -4.219 3.518 3.214 1.00 96.12 91 THR A C 1
ATOM 735 O O . THR A 1 91 ? -4.249 2.454 2.595 1.00 96.12 91 THR A O 1
ATOM 738 N N . TRP A 1 92 ? -5.245 4.375 3.211 1.00 95.94 92 TRP A N 1
ATOM 739 C CA . TRP A 1 92 ? -6.470 4.126 2.447 1.00 95.94 92 TRP A CA 1
ATOM 740 C C . TRP A 1 92 ? -6.225 4.113 0.935 1.00 95.94 92 TRP A C 1
ATOM 742 O O . TRP A 1 92 ? -6.656 3.186 0.250 1.00 95.94 92 TRP A O 1
ATOM 752 N N . LEU A 1 93 ? -5.455 5.078 0.419 1.00 95.69 93 LEU A N 1
ATOM 753 C CA . LEU A 1 93 ? -5.047 5.106 -0.986 1.00 95.69 93 LEU A CA 1
ATOM 754 C C . LEU A 1 93 ? -4.360 3.795 -1.384 1.00 95.69 93 LEU A C 1
ATOM 756 O O . LEU A 1 93 ? -4.717 3.182 -2.387 1.00 95.69 93 LEU A O 1
ATOM 760 N N . TYR A 1 94 ? -3.397 3.342 -0.581 1.00 97.19 94 TYR A N 1
ATOM 761 C CA . TYR A 1 94 ? -2.721 2.076 -0.826 1.00 97.19 94 TYR A CA 1
ATOM 762 C C . TYR A 1 94 ? -3.705 0.889 -0.805 1.00 97.19 94 TYR A C 1
ATOM 764 O O . TYR A 1 94 ? -3.615 0.018 -1.667 1.00 97.19 94 TYR A O 1
ATOM 772 N N . ALA A 1 95 ? -4.656 0.848 0.136 1.00 97.44 95 ALA A N 1
ATOM 773 C CA . ALA A 1 95 ? -5.639 -0.233 0.237 1.00 97.44 95 ALA A CA 1
ATOM 774 C C . ALA A 1 95 ? -6.540 -0.344 -1.007 1.00 97.44 95 ALA A C 1
ATOM 776 O O . ALA A 1 95 ? -6.801 -1.454 -1.482 1.00 97.44 95 ALA A O 1
ATOM 777 N N . LEU A 1 96 ? -6.955 0.794 -1.574 1.00 97.00 96 LEU A N 1
ATOM 778 C CA . LEU A 1 96 ? -7.681 0.846 -2.847 1.00 97.00 96 LEU A CA 1
ATOM 779 C C . LEU A 1 96 ? -6.827 0.303 -4.001 1.00 97.00 96 LEU A C 1
ATOM 781 O O . LEU A 1 96 ? -7.285 -0.542 -4.772 1.00 97.00 96 LEU A O 1
ATOM 785 N N . LEU A 1 97 ? -5.564 0.733 -4.091 1.00 96.94 97 LEU A N 1
ATOM 786 C CA . LEU A 1 97 ? -4.640 0.287 -5.138 1.00 96.94 97 LEU A CA 1
ATOM 787 C C . LEU A 1 97 ? -4.299 -1.207 -5.030 1.00 96.94 97 LEU A C 1
ATOM 789 O O . LEU A 1 97 ? -4.232 -1.884 -6.055 1.00 96.94 97 LEU A O 1
ATOM 793 N N . GLU A 1 98 ? -4.129 -1.751 -3.819 1.00 96.25 98 GLU A N 1
ATOM 794 C CA . GLU A 1 98 ? -3.901 -3.192 -3.614 1.00 96.25 98 GLU A CA 1
ATOM 795 C C . GLU A 1 98 ? -5.097 -4.031 -4.089 1.00 96.25 98 GLU A C 1
ATOM 797 O O . GLU A 1 98 ? -4.899 -5.119 -4.634 1.00 96.25 98 GLU A O 1
ATOM 802 N N . ASN A 1 99 ? -6.315 -3.495 -3.982 1.00 95.69 99 ASN A N 1
ATOM 803 C CA . ASN A 1 99 ? -7.535 -4.113 -4.504 1.00 95.69 99 ASN A CA 1
ATOM 804 C C . ASN A 1 99 ? -7.808 -3.807 -5.989 1.00 95.69 99 ASN A C 1
ATOM 806 O O . ASN A 1 99 ? -8.836 -4.219 -6.520 1.00 95.69 99 ASN A O 1
ATOM 810 N N . GLY A 1 100 ? -6.910 -3.100 -6.684 1.00 94.25 100 GLY A N 1
ATOM 811 C CA . GLY A 1 100 ? -7.079 -2.746 -8.098 1.00 94.25 100 GLY A CA 1
ATOM 812 C C . GLY A 1 100 ? -8.156 -1.688 -8.362 1.00 94.25 100 GLY A C 1
ATOM 813 O O . GLY A 1 100 ? -8.558 -1.499 -9.508 1.00 94.25 100 GLY A O 1
ATOM 814 N N . LYS A 1 101 ? -8.608 -0.980 -7.324 1.00 94.94 101 LYS A N 1
ATOM 815 C CA . LYS A 1 101 ? -9.672 0.029 -7.382 1.00 94.94 101 LYS A CA 1
ATOM 816 C C . LYS A 1 101 ? -9.118 1.396 -7.781 1.00 94.94 101 LYS A C 1
ATOM 818 O O . LYS A 1 101 ? -9.203 2.369 -7.035 1.00 94.94 101 LYS A O 1
ATOM 823 N N . THR A 1 102 ? -8.492 1.460 -8.956 1.00 94.69 102 THR A N 1
ATOM 824 C CA . THR A 1 102 ? -7.811 2.670 -9.444 1.00 94.69 102 THR A CA 1
ATOM 825 C C . THR A 1 102 ? -8.767 3.859 -9.579 1.00 94.69 102 THR A C 1
ATOM 827 O O . THR A 1 102 ? -8.407 4.963 -9.186 1.00 94.69 102 THR A O 1
ATOM 830 N N . GLU A 1 103 ? -9.990 3.647 -10.070 1.00 93.38 103 GLU A N 1
ATOM 831 C CA . GLU A 1 103 ? -10.986 4.720 -10.230 1.00 93.38 103 GLU A CA 1
ATOM 832 C C . GLU A 1 103 ? -11.432 5.295 -8.876 1.00 93.38 103 GLU A C 1
ATOM 834 O O . GLU A 1 103 ? -11.469 6.510 -8.692 1.00 93.38 103 GLU A O 1
ATOM 839 N N . GLU A 1 104 ? -11.689 4.435 -7.885 1.00 94.31 104 GLU A N 1
ATOM 840 C CA . GLU A 1 104 ? -12.006 4.869 -6.518 1.00 94.31 104 GLU A CA 1
ATOM 841 C C . GLU A 1 104 ? -10.831 5.621 -5.879 1.00 94.31 104 GLU A C 1
ATOM 843 O O . GLU A 1 104 ? -11.042 6.621 -5.193 1.00 94.31 104 GLU A O 1
ATOM 848 N N . ALA A 1 105 ? -9.593 5.181 -6.129 1.00 94.19 105 ALA A N 1
ATOM 849 C CA . ALA A 1 105 ? -8.388 5.867 -5.666 1.00 94.19 105 ALA A CA 1
ATOM 850 C C . ALA A 1 105 ? -8.260 7.274 -6.273 1.00 94.19 105 ALA A C 1
ATOM 852 O O . ALA A 1 105 ? -7.928 8.228 -5.566 1.00 94.19 105 ALA A O 1
ATOM 853 N N . GLU A 1 106 ? -8.562 7.435 -7.563 1.00 92.62 106 GLU A N 1
ATOM 854 C CA . GLU A 1 106 ? -8.581 8.745 -8.220 1.00 92.62 106 GLU A CA 1
ATOM 855 C C . GLU A 1 106 ? -9.680 9.652 -7.667 1.00 92.62 106 GLU A C 1
ATOM 857 O O . GLU A 1 106 ? -9.403 10.801 -7.311 1.00 92.62 106 GLU A O 1
ATOM 862 N N . LEU A 1 107 ? -10.903 9.133 -7.535 1.00 92.56 107 LEU A N 1
ATOM 863 C CA . LEU A 1 107 ? -12.026 9.861 -6.945 1.00 92.56 107 LEU A CA 1
ATOM 864 C C . LEU A 1 107 ? -11.724 10.285 -5.505 1.00 92.56 107 LEU A C 1
ATOM 866 O O . LEU A 1 107 ? -12.053 11.402 -5.108 1.00 92.56 107 LEU A O 1
ATOM 870 N N . PHE A 1 108 ? -11.073 9.421 -4.726 1.00 91.62 108 PHE A N 1
ATOM 871 C CA . PHE A 1 108 ? -10.640 9.733 -3.369 1.00 91.62 108 PHE A CA 1
ATOM 872 C C . PHE A 1 108 ? -9.664 10.915 -3.345 1.00 91.62 108 PHE A C 1
ATOM 874 O O . PHE A 1 108 ? -9.871 11.857 -2.576 1.00 91.62 108 PHE A O 1
ATOM 881 N N . LEU A 1 109 ? -8.645 10.914 -4.211 1.00 90.38 109 LEU A N 1
ATOM 882 C CA . LEU A 1 109 ? -7.700 12.030 -4.314 1.00 90.38 109 LEU A CA 1
ATOM 883 C C . LEU A 1 109 ? -8.389 13.332 -4.744 1.00 90.38 109 LEU A C 1
ATOM 885 O O . LEU A 1 109 ? -8.103 14.389 -4.184 1.00 90.38 109 LEU A O 1
ATOM 889 N N . GLN A 1 110 ? -9.313 13.264 -5.705 1.00 88.25 110 GLN A N 1
ATOM 890 C CA . GLN A 1 110 ? -10.071 14.428 -6.174 1.00 88.25 110 GLN A CA 1
ATOM 891 C C . GLN A 1 110 ? -10.958 15.019 -5.072 1.00 88.25 110 GLN A C 1
ATOM 893 O O . GLN A 1 110 ? -10.856 16.207 -4.782 1.00 88.25 110 GLN A O 1
ATOM 898 N N . LYS A 1 111 ? -11.782 14.195 -4.411 1.00 86.94 111 LYS A N 1
ATOM 899 C CA . LYS A 1 111 ? -12.717 14.647 -3.363 1.00 86.94 111 LYS A CA 1
ATOM 900 C C . LYS A 1 111 ? -12.015 15.277 -2.164 1.00 86.94 111 LYS A C 1
ATOM 902 O O . LYS A 1 111 ? -12.555 16.187 -1.547 1.00 86.94 111 LYS A O 1
ATOM 907 N N . ASN A 1 112 ? -10.816 14.800 -1.839 1.00 80.75 112 ASN A N 1
ATOM 908 C CA . ASN A 1 112 ? -10.041 15.294 -0.704 1.00 80.75 112 ASN A CA 1
ATOM 909 C C . ASN A 1 112 ? -9.087 16.438 -1.078 1.00 80.75 112 ASN A C 1
ATOM 911 O O . ASN A 1 112 ? -8.190 16.740 -0.290 1.00 80.75 112 ASN A O 1
ATOM 915 N N . ASN A 1 113 ? -9.218 17.022 -2.281 1.00 77.88 113 ASN A N 1
ATOM 916 C CA . ASN A 1 113 ? -8.290 18.020 -2.832 1.00 77.88 113 ASN A CA 1
ATOM 917 C C . ASN A 1 113 ? -6.818 17.623 -2.621 1.00 77.88 113 ASN A C 1
ATOM 919 O O . ASN A 1 113 ? -5.962 18.447 -2.311 1.00 77.88 113 ASN A O 1
ATOM 923 N N . THR A 1 114 ? -6.539 16.322 -2.718 1.00 77.00 114 THR A N 1
ATOM 924 C CA . THR A 1 114 ? -5.223 15.752 -2.460 1.00 77.00 114 THR A CA 1
ATOM 925 C C . THR A 1 114 ? -4.548 15.492 -3.800 1.00 77.00 114 THR A C 1
ATOM 927 O O . THR A 1 114 ? -5.063 14.798 -4.685 1.00 77.00 114 THR A O 1
ATOM 930 N N . GLU A 1 115 ? -3.381 16.091 -3.986 1.00 81.50 115 GLU A N 1
ATOM 931 C CA . GLU A 1 115 ? -2.536 15.824 -5.142 1.00 81.50 115 GLU A CA 1
ATOM 932 C C . GLU A 1 115 ? -1.739 14.543 -4.932 1.00 81.50 115 GLU A C 1
ATOM 934 O O . GLU A 1 115 ? -1.390 14.192 -3.805 1.00 81.50 115 GLU A O 1
ATOM 939 N N . LEU A 1 116 ? -1.449 13.835 -6.025 1.00 84.50 116 LEU A N 1
ATOM 940 C CA . LEU A 1 116 ? -0.538 12.699 -5.978 1.00 84.50 116 LEU A CA 1
ATOM 941 C C . LEU A 1 116 ? 0.892 13.243 -5.846 1.00 84.50 116 LEU A C 1
ATOM 943 O O . LEU A 1 116 ? 1.570 13.479 -6.841 1.00 84.50 116 LEU A O 1
ATOM 947 N N . SER A 1 117 ? 1.310 13.511 -4.611 1.00 87.81 117 SER A N 1
ATOM 948 C CA . SER A 1 117 ? 2.626 14.063 -4.295 1.00 87.81 117 SER A CA 1
ATOM 949 C C . SER A 1 117 ?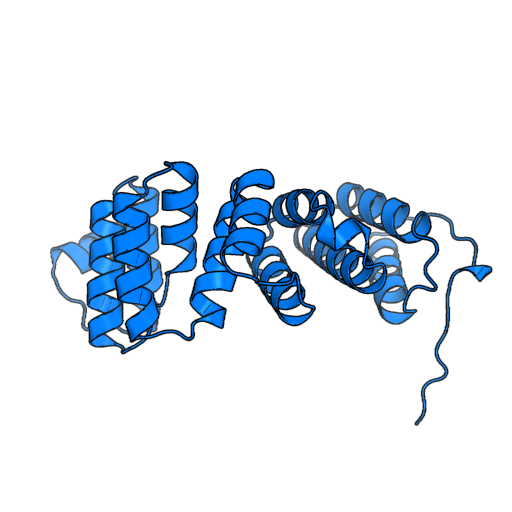 3.717 12.988 -4.289 1.00 87.81 117 SER A C 1
ATOM 951 O O . SER A 1 117 ? 3.438 11.790 -4.184 1.00 87.81 117 SER A O 1
ATOM 953 N N . GLY A 1 118 ? 4.982 13.422 -4.332 1.00 87.94 118 GLY A N 1
ATOM 954 C CA . GLY A 1 118 ? 6.132 12.529 -4.157 1.00 87.94 118 GLY A CA 1
ATOM 955 C C . GLY A 1 118 ? 6.074 11.731 -2.854 1.00 87.94 118 GLY A C 1
ATOM 956 O O . GLY A 1 118 ? 6.291 10.528 -2.874 1.00 87.94 118 GLY A O 1
ATOM 957 N N . GLU A 1 119 ? 5.662 12.360 -1.750 1.00 91.31 119 GLU A N 1
ATOM 958 C CA . GLU A 1 119 ? 5.548 11.702 -0.442 1.00 91.31 119 GLU A CA 1
ATOM 959 C C . GLU A 1 119 ? 4.505 10.568 -0.439 1.00 91.31 119 GLU A C 1
ATOM 961 O O . GLU A 1 119 ? 4.742 9.496 0.121 1.00 91.31 119 GLU A O 1
ATOM 966 N N . LEU A 1 120 ? 3.357 10.766 -1.102 1.00 91.44 120 LEU A N 1
ATOM 967 C CA . LEU A 1 120 ? 2.340 9.717 -1.245 1.00 91.44 120 LEU A CA 1
ATOM 968 C C . LEU A 1 120 ? 2.842 8.559 -2.109 1.00 91.44 120 LEU A C 1
ATOM 970 O O . LEU A 1 120 ? 2.634 7.397 -1.754 1.00 91.44 120 LEU A O 1
ATOM 974 N N . VAL A 1 121 ? 3.516 8.864 -3.220 1.00 92.62 121 VAL A N 1
ATOM 975 C CA . VAL A 1 121 ? 4.118 7.849 -4.093 1.00 92.62 121 VAL A CA 1
ATOM 976 C C . VAL A 1 121 ? 5.193 7.063 -3.346 1.00 92.62 121 VAL A C 1
ATOM 978 O O . VAL A 1 121 ? 5.209 5.835 -3.420 1.00 92.62 121 VAL A O 1
ATOM 981 N N . ASP A 1 122 ? 6.042 7.732 -2.570 1.00 93.25 122 ASP A N 1
ATOM 982 C CA . ASP A 1 122 ? 7.083 7.092 -1.768 1.00 93.25 122 ASP A CA 1
ATOM 983 C C . ASP A 1 122 ? 6.491 6.183 -0.689 1.00 93.25 122 ASP A C 1
ATOM 985 O O . ASP A 1 122 ? 6.961 5.055 -0.511 1.00 93.25 122 ASP A O 1
ATOM 989 N N . PHE A 1 123 ? 5.414 6.618 -0.025 1.00 95.06 123 PHE A N 1
ATOM 990 C CA . PHE A 1 123 ? 4.681 5.778 0.920 1.00 95.06 123 PHE A CA 1
ATOM 991 C C . PHE A 1 123 ? 4.120 4.521 0.241 1.00 95.06 123 PHE A C 1
ATOM 993 O O . PHE A 1 123 ? 4.356 3.405 0.713 1.00 95.06 123 PHE A O 1
ATOM 1000 N N . VAL A 1 124 ? 3.409 4.676 -0.883 1.00 95.31 124 VAL A N 1
ATOM 1001 C CA . VAL A 1 124 ? 2.811 3.547 -1.617 1.00 95.31 124 VAL A CA 1
ATOM 1002 C C . VAL A 1 124 ? 3.895 2.587 -2.112 1.00 95.31 124 VAL A C 1
ATOM 1004 O O . VAL A 1 124 ? 3.784 1.375 -1.909 1.00 95.31 124 VAL A O 1
ATOM 1007 N N . ASN A 1 125 ? 4.980 3.119 -2.683 1.00 94.81 125 ASN A N 1
ATOM 1008 C CA . ASN A 1 125 ? 6.135 2.345 -3.130 1.00 94.81 125 ASN A CA 1
ATOM 1009 C C . ASN A 1 125 ? 6.750 1.552 -1.976 1.00 94.81 125 ASN A C 1
ATOM 1011 O O . ASN A 1 125 ? 7.002 0.354 -2.117 1.00 94.81 125 ASN A O 1
ATOM 1015 N N . PHE A 1 126 ? 6.981 2.195 -0.829 1.00 95.88 126 PHE A N 1
ATOM 1016 C CA . PHE A 1 126 ? 7.532 1.537 0.350 1.00 95.88 126 PHE A CA 1
ATOM 1017 C C . PHE A 1 126 ? 6.660 0.353 0.779 1.00 95.88 126 PHE A C 1
ATOM 1019 O O . PHE A 1 126 ? 7.168 -0.765 0.899 1.00 95.88 126 PHE A O 1
ATOM 1026 N N . GLN A 1 127 ? 5.350 0.565 0.939 1.00 95.81 127 GLN A N 1
ATOM 1027 C CA . GLN A 1 127 ? 4.424 -0.491 1.356 1.00 95.81 127 GLN A CA 1
ATOM 1028 C C . GLN A 1 127 ? 4.380 -1.645 0.345 1.00 95.81 127 GLN A C 1
ATOM 1030 O O . GLN A 1 127 ? 4.511 -2.812 0.728 1.00 95.81 127 GLN A O 1
ATOM 1035 N N . ALA A 1 128 ? 4.305 -1.337 -0.952 1.00 96.19 128 ALA A N 1
ATOM 1036 C CA . ALA A 1 128 ? 4.267 -2.344 -2.009 1.00 96.19 128 ALA A CA 1
ATOM 1037 C C . ALA A 1 128 ? 5.569 -3.169 -2.077 1.00 96.19 128 ALA A C 1
ATOM 1039 O O . ALA A 1 128 ? 5.516 -4.393 -2.229 1.00 96.19 128 ALA A O 1
ATOM 1040 N N . ILE A 1 129 ? 6.737 -2.537 -1.881 1.00 95.25 129 ILE A N 1
ATOM 1041 C CA . ILE A 1 129 ? 8.050 -3.208 -1.823 1.00 95.25 129 ILE A CA 1
ATOM 1042 C C . ILE A 1 129 ? 8.170 -4.114 -0.593 1.00 95.25 129 ILE A C 1
ATOM 1044 O O . ILE A 1 129 ? 8.757 -5.199 -0.679 1.00 95.25 129 ILE A O 1
ATOM 1048 N N . GLN A 1 130 ? 7.700 -3.673 0.577 1.00 94.31 130 GLN A N 1
ATOM 1049 C CA . GLN A 1 130 ? 7.783 -4.485 1.796 1.00 94.31 130 GLN A CA 1
ATOM 1050 C C . GLN A 1 130 ? 6.865 -5.702 1.715 1.00 94.31 130 GLN A C 1
ATOM 1052 O O . GLN A 1 130 ? 7.285 -6.817 2.025 1.00 94.31 130 GLN A O 1
ATOM 1057 N N . ARG A 1 131 ? 5.648 -5.502 1.207 1.00 93.12 131 ARG A N 1
ATOM 1058 C CA . ARG A 1 131 ? 4.617 -6.542 1.094 1.00 93.12 131 ARG A CA 1
ATOM 1059 C C . ARG A 1 131 ? 4.744 -7.394 -0.172 1.00 93.12 131 ARG A C 1
ATOM 1061 O O . ARG A 1 131 ? 3.987 -8.345 -0.342 1.00 93.12 131 ARG A O 1
ATOM 1068 N N . ARG A 1 132 ? 5.710 -7.076 -1.044 1.00 95.38 132 ARG A N 1
ATOM 1069 C CA . ARG A 1 132 ? 5.978 -7.744 -2.328 1.00 95.38 132 ARG A CA 1
ATOM 1070 C C . ARG A 1 132 ? 4.746 -7.777 -3.243 1.00 95.38 132 ARG A C 1
ATOM 1072 O O . ARG A 1 132 ? 4.381 -8.826 -3.770 1.00 95.38 132 ARG A O 1
ATOM 1079 N N . LYS A 1 133 ? 4.087 -6.627 -3.409 1.00 95.44 133 LYS A N 1
ATOM 1080 C CA . LYS A 1 133 ? 2.826 -6.476 -4.154 1.00 95.44 133 LYS A CA 1
ATOM 1081 C C . LYS A 1 133 ? 3.049 -5.754 -5.492 1.00 95.44 133 LYS A C 1
ATOM 1083 O O . LYS A 1 133 ? 2.806 -4.554 -5.577 1.00 95.44 133 LYS A O 1
ATOM 1088 N N . PRO A 1 134 ? 3.480 -6.455 -6.560 1.00 92.88 134 PRO A N 1
ATOM 1089 C CA . PRO A 1 134 ? 3.775 -5.824 -7.850 1.00 92.88 134 PRO A CA 1
ATOM 1090 C C . PRO A 1 134 ? 2.540 -5.177 -8.503 1.00 92.88 134 PRO A C 1
ATOM 1092 O O . PRO A 1 134 ? 2.654 -4.126 -9.123 1.00 92.88 134 PRO A O 1
ATOM 1095 N N . LYS A 1 135 ? 1.344 -5.742 -8.286 1.00 92.94 135 LYS A N 1
ATOM 1096 C CA . LYS A 1 135 ? 0.082 -5.239 -8.861 1.00 92.94 135 LYS A CA 1
ATOM 1097 C C . LYS A 1 135 ? -0.308 -3.833 -8.387 1.00 92.94 135 LYS A C 1
ATOM 1099 O O . LYS A 1 135 ? -1.033 -3.138 -9.091 1.00 92.94 135 LYS A O 1
ATOM 1104 N N . VAL A 1 136 ? 0.180 -3.402 -7.219 1.00 96.00 136 VAL A N 1
ATOM 1105 C CA . VAL A 1 136 ? -0.048 -2.034 -6.718 1.00 96.00 136 VAL A CA 1
ATOM 1106 C C . VAL A 1 136 ? 0.605 -1.014 -7.653 1.00 96.00 136 VAL A C 1
ATOM 1108 O O . VAL A 1 136 ? 0.007 0.020 -7.939 1.00 96.00 136 VAL A O 1
ATOM 1111 N N . PHE A 1 137 ? 1.796 -1.318 -8.183 1.00 94.62 137 PHE A N 1
ATOM 1112 C CA . PHE A 1 137 ? 2.479 -0.439 -9.135 1.00 94.62 137 PHE A CA 1
ATOM 1113 C C . PHE A 1 137 ? 1.720 -0.356 -10.460 1.00 94.62 137 PHE A C 1
ATOM 1115 O O . PHE A 1 137 ? 1.591 0.735 -11.000 1.00 94.62 137 PHE A O 1
ATOM 1122 N N . ASP A 1 138 ? 1.149 -1.464 -10.946 1.00 92.69 138 ASP A N 1
ATOM 1123 C CA . ASP A 1 138 ? 0.306 -1.449 -12.151 1.00 92.69 138 ASP A CA 1
ATOM 1124 C C . ASP A 1 138 ? -0.918 -0.538 -11.973 1.00 92.69 138 ASP A C 1
ATOM 1126 O O . ASP A 1 138 ? -1.267 0.227 -12.873 1.00 92.69 138 ASP A O 1
ATOM 1130 N N . ALA A 1 139 ? -1.571 -0.604 -10.808 1.00 92.81 139 ALA A N 1
ATOM 1131 C CA . ALA A 1 139 ? -2.704 0.255 -10.475 1.00 92.81 139 ALA A CA 1
ATOM 1132 C C . ALA A 1 139 ? -2.289 1.732 -10.381 1.00 92.81 139 ALA A C 1
ATOM 1134 O O . ALA A 1 139 ? -3.000 2.597 -10.893 1.00 92.81 139 ALA A O 1
ATOM 1135 N N . LEU A 1 140 ? -1.127 2.012 -9.785 1.00 92.00 140 LEU A N 1
ATOM 1136 C CA . LEU A 1 140 ? -0.575 3.359 -9.652 1.00 92.00 140 LEU A CA 1
ATOM 1137 C C . LEU A 1 140 ? -0.184 3.950 -11.019 1.00 92.00 140 LEU A C 1
ATOM 1139 O O . LEU A 1 140 ? -0.527 5.091 -11.311 1.00 92.00 140 LEU A O 1
ATOM 1143 N N . LEU A 1 141 ? 0.442 3.160 -11.902 1.00 90.81 141 LEU A N 1
ATOM 1144 C CA . LEU A 1 141 ? 0.823 3.562 -13.267 1.00 90.81 141 LEU A CA 1
ATOM 1145 C C . LEU A 1 141 ? -0.369 3.908 -14.168 1.00 90.81 141 LEU A C 1
ATOM 1147 O O . LEU A 1 141 ? -0.216 4.668 -15.128 1.00 90.81 141 LEU A O 1
ATOM 1151 N N . LYS A 1 142 ? -1.551 3.358 -13.872 1.00 90.50 142 LYS A N 1
ATOM 1152 C CA . LYS A 1 142 ? -2.793 3.664 -14.593 1.00 90.50 142 LYS A CA 1
ATOM 1153 C C . LYS A 1 142 ? -3.397 5.010 -14.200 1.00 90.50 142 LYS A C 1
ATOM 1155 O O . LYS A 1 142 ? -4.177 5.540 -14.992 1.00 90.50 142 LYS A O 1
ATOM 1160 N N . MET A 1 143 ? -3.026 5.564 -13.042 1.00 89.69 143 MET A N 1
ATOM 1161 C CA . MET A 1 143 ? -3.601 6.812 -12.551 1.00 89.69 143 MET A CA 1
ATOM 1162 C C . MET A 1 143 ? -3.261 7.989 -13.473 1.00 89.69 143 MET A C 1
ATOM 1164 O O . MET A 1 143 ? -2.097 8.218 -13.802 1.00 89.69 143 MET A O 1
ATOM 1168 N N . HIS A 1 144 ? -4.267 8.776 -13.850 1.00 80.69 144 HIS A N 1
ATOM 1169 C CA . HIS A 1 144 ? -4.161 9.922 -14.753 1.00 80.69 144 HIS A CA 1
ATOM 1170 C C . HIS A 1 144 ? -3.143 10.945 -14.253 1.00 80.69 144 HIS A C 1
ATOM 1172 O 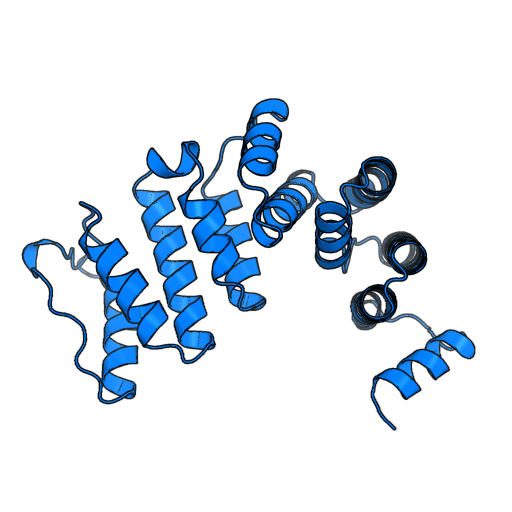O . HIS A 1 144 ? -2.227 11.295 -14.991 1.00 80.69 144 HIS A O 1
ATOM 1178 N N . LYS A 1 145 ? -3.218 11.325 -12.971 1.00 75.50 145 LYS A N 1
ATOM 1179 C CA . LYS A 1 145 ? -2.272 12.273 -12.356 1.00 75.50 145 LYS A CA 1
ATOM 1180 C C . LYS A 1 145 ? -0.816 11.795 -12.412 1.00 75.50 145 LYS A C 1
ATOM 1182 O O . LYS A 1 145 ? 0.095 12.612 -12.463 1.00 75.50 145 LYS A O 1
ATOM 1187 N N . LEU A 1 146 ? -0.572 10.480 -12.409 1.00 79.94 146 LEU A N 1
ATOM 1188 C CA . LEU A 1 146 ? 0.788 9.954 -12.536 1.00 79.94 146 LEU A CA 1
ATOM 1189 C C . LEU A 1 146 ? 1.290 10.034 -13.985 1.00 79.94 146 LEU A C 1
ATOM 1191 O O . LEU A 1 146 ? 2.483 10.217 -14.201 1.0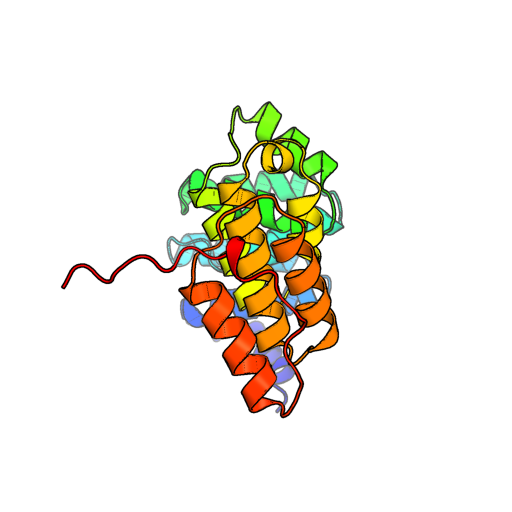0 79.94 146 LEU A O 1
ATOM 1195 N N . LYS A 1 147 ? 0.410 9.925 -14.990 1.00 73.06 147 LYS A N 1
ATOM 1196 C CA . LYS A 1 147 ? 0.798 10.040 -16.411 1.00 73.06 147 LYS A CA 1
ATOM 1197 C C . LYS A 1 147 ? 1.434 11.394 -16.729 1.00 73.06 147 LYS A C 1
ATOM 1199 O O . LYS A 1 147 ? 2.287 11.459 -17.603 1.00 73.06 147 LYS A O 1
ATOM 1204 N N . GLU A 1 148 ? 1.051 12.435 -16.000 1.00 76.56 148 GLU A N 1
ATOM 1205 C CA . GLU A 1 148 ? 1.539 13.802 -16.191 1.00 76.56 148 GLU A CA 1
ATOM 1206 C C . GLU A 1 148 ? 2.913 14.048 -15.544 1.00 76.56 148 GLU A C 1
ATOM 1208 O O . GLU A 1 148 ? 3.607 14.990 -15.919 1.00 76.56 148 GLU A O 1
ATOM 1213 N N . SER A 1 149 ? 3.339 13.199 -14.597 1.00 83.06 149 SER A N 1
ATOM 1214 C CA . SER A 1 149 ? 4.587 13.389 -13.853 1.00 83.06 149 SER A CA 1
ATOM 1215 C C . SER A 1 149 ? 5.618 12.308 -14.144 1.00 83.06 149 SER A C 1
ATOM 1217 O O . SER A 1 149 ? 5.686 11.253 -13.513 1.00 83.06 149 SER A O 1
ATOM 1219 N N . VAL A 1 150 ? 6.491 12.650 -15.077 1.00 80.38 150 VAL A N 1
ATOM 1220 C CA . VAL A 1 150 ? 7.662 11.892 -15.514 1.00 80.38 150 VAL A CA 1
ATOM 1221 C C . VAL A 1 150 ? 8.527 11.396 -14.335 1.00 80.38 150 VAL A C 1
ATOM 1223 O O . VAL A 1 150 ? 8.829 10.208 -14.235 1.00 80.38 150 VAL A O 1
ATOM 1226 N N . ILE A 1 151 ? 8.848 12.278 -13.381 1.00 81.75 151 ILE A N 1
ATOM 1227 C CA . ILE A 1 151 ? 9.665 11.952 -12.195 1.00 81.75 151 ILE A CA 1
ATOM 1228 C C . ILE A 1 151 ? 8.958 10.932 -11.289 1.00 81.75 151 ILE A C 1
ATOM 1230 O O . ILE A 1 151 ? 9.574 9.981 -10.804 1.00 81.75 151 ILE A O 1
ATOM 1234 N N . LEU A 1 152 ? 7.651 11.098 -11.059 1.00 86.69 152 LEU A N 1
ATOM 1235 C CA . LEU A 1 152 ? 6.901 10.167 -10.216 1.00 86.69 152 LEU A CA 1
ATOM 1236 C C . LEU A 1 152 ? 6.765 8.794 -10.883 1.00 86.69 152 LEU A C 1
ATOM 1238 O O . LEU A 1 152 ? 6.869 7.778 -10.197 1.00 86.69 152 LEU A O 1
ATOM 1242 N N . ARG A 1 153 ? 6.596 8.740 -12.211 1.00 87.38 153 ARG A N 1
ATOM 1243 C CA . ARG A 1 153 ? 6.586 7.478 -12.971 1.00 87.38 153 ARG A CA 1
ATOM 1244 C C . ARG A 1 153 ? 7.898 6.720 -12.819 1.00 87.38 153 ARG A C 1
ATOM 1246 O O . ARG A 1 153 ? 7.862 5.523 -12.538 1.00 87.38 153 ARG A O 1
ATOM 1253 N N . GLU A 1 154 ? 9.036 7.405 -12.940 1.00 85.50 154 GLU A N 1
ATOM 1254 C CA . GLU A 1 154 ? 10.347 6.790 -12.713 1.00 85.50 154 GLU A CA 1
ATOM 1255 C C . GLU A 1 154 ? 10.429 6.186 -11.302 1.00 85.50 154 GLU A C 1
ATOM 1257 O O . GLU A 1 154 ? 10.767 5.010 -11.154 1.00 85.50 154 GLU A O 1
ATOM 1262 N N . ASN A 1 155 ? 10.026 6.933 -10.268 1.00 87.94 155 ASN A N 1
ATOM 1263 C CA . ASN A 1 155 ? 10.017 6.437 -8.888 1.00 87.94 155 ASN A CA 1
ATOM 1264 C C . ASN A 1 155 ? 9.162 5.169 -8.723 1.00 87.94 155 ASN A C 1
ATOM 1266 O O . ASN A 1 155 ? 9.592 4.207 -8.078 1.00 87.94 155 ASN A O 1
ATOM 1270 N N . VAL A 1 156 ? 7.970 5.139 -9.326 1.00 91.69 156 VAL A N 1
ATOM 1271 C CA . VAL A 1 156 ? 7.068 3.974 -9.318 1.00 91.69 156 VAL A CA 1
ATOM 1272 C C . VAL A 1 156 ? 7.703 2.774 -10.022 1.00 91.69 156 VAL A C 1
ATOM 1274 O O . VAL A 1 156 ? 7.724 1.675 -9.463 1.00 91.69 156 VAL A O 1
ATOM 1277 N N . LEU A 1 157 ? 8.296 2.971 -11.202 1.00 90.38 157 LEU A N 1
ATOM 1278 C CA . LEU A 1 157 ? 8.984 1.912 -11.945 1.00 90.38 157 LEU A CA 1
ATOM 1279 C C . LEU A 1 157 ? 10.200 1.370 -11.177 1.00 90.38 157 LEU A C 1
ATOM 1281 O O . LEU A 1 157 ? 10.411 0.157 -11.125 1.00 90.38 157 LEU A O 1
ATOM 1285 N N . ILE A 1 158 ? 10.967 2.226 -10.497 1.00 88.81 158 ILE A N 1
ATOM 1286 C CA . ILE A 1 158 ? 12.069 1.799 -9.622 1.00 88.81 158 ILE A CA 1
ATOM 1287 C C . ILE A 1 158 ? 11.544 0.953 -8.454 1.00 88.81 158 ILE A C 1
ATOM 1289 O O . ILE A 1 158 ? 12.144 -0.071 -8.104 1.00 88.81 158 ILE A O 1
ATOM 1293 N N . GLY A 1 159 ? 10.429 1.351 -7.836 1.00 91.44 159 GLY A N 1
ATOM 1294 C CA . GLY A 1 159 ? 9.789 0.567 -6.779 1.00 91.44 159 GLY A CA 1
ATOM 1295 C C . GLY A 1 159 ? 9.311 -0.803 -7.268 1.00 91.44 159 GLY A C 1
ATOM 1296 O O . GLY A 1 159 ? 9.535 -1.824 -6.605 1.00 91.44 159 GLY A O 1
ATOM 1297 N N . MET A 1 160 ? 8.748 -0.848 -8.474 1.00 94.25 160 MET A N 1
ATOM 1298 C CA . MET A 1 160 ? 8.324 -2.076 -9.141 1.00 94.25 160 MET A CA 1
ATOM 1299 C C . MET A 1 160 ? 9.515 -3.001 -9.434 1.00 94.25 160 MET A C 1
ATOM 1301 O O . MET A 1 160 ? 9.467 -4.189 -9.108 1.00 94.25 160 MET A O 1
ATOM 1305 N N . ALA A 1 161 ? 10.630 -2.461 -9.943 1.00 91.12 161 ALA A N 1
ATOM 1306 C CA . ALA A 1 161 ? 11.869 -3.212 -10.162 1.00 91.12 161 ALA A CA 1
ATOM 1307 C C . ALA A 1 161 ? 12.395 -3.838 -8.861 1.00 91.12 161 ALA A C 1
ATOM 1309 O O . ALA A 1 161 ? 12.658 -5.041 -8.810 1.00 91.12 161 ALA A O 1
ATOM 1310 N N . LYS A 1 162 ? 12.485 -3.051 -7.778 1.00 91.94 162 LYS A N 1
ATOM 1311 C CA . LYS A 1 162 ? 12.894 -3.546 -6.449 1.00 91.94 162 LYS A CA 1
ATOM 1312 C C . LYS A 1 162 ? 11.990 -4.678 -5.958 1.00 91.94 162 LYS A C 1
ATOM 1314 O O . LYS A 1 162 ? 12.470 -5.625 -5.334 1.00 91.94 162 LYS A O 1
ATOM 1319 N N . THR A 1 163 ? 10.694 -4.592 -6.244 1.00 94.38 163 THR A N 1
ATOM 1320 C CA . THR A 1 163 ? 9.717 -5.622 -5.878 1.00 94.38 163 THR A CA 1
ATOM 1321 C C . THR A 1 163 ? 9.961 -6.925 -6.635 1.00 94.38 163 THR A C 1
ATOM 1323 O O . THR A 1 163 ? 10.063 -7.973 -5.999 1.00 94.38 163 THR A O 1
ATOM 1326 N N . TYR A 1 164 ? 10.154 -6.878 -7.956 1.00 93.56 164 TYR A N 1
ATOM 1327 C CA . TYR A 1 164 ? 10.482 -8.077 -8.739 1.00 93.56 164 TYR A CA 1
ATOM 1328 C C . TYR A 1 164 ? 11.842 -8.680 -8.374 1.00 93.56 164 TYR A C 1
ATOM 1330 O O . TYR A 1 164 ? 11.967 -9.902 -8.295 1.00 93.56 164 TYR A O 1
ATOM 1338 N N . MET A 1 165 ? 12.837 -7.850 -8.039 1.00 89.56 165 MET A N 1
ATOM 1339 C CA . MET A 1 165 ? 14.121 -8.329 -7.514 1.00 89.56 165 MET A CA 1
ATOM 1340 C C . MET A 1 165 ? 13.949 -9.118 -6.206 1.00 89.56 165 MET A C 1
ATOM 1342 O O . MET A 1 165 ? 14.560 -10.176 -6.052 1.00 89.56 165 MET A O 1
ATOM 1346 N N . LYS A 1 166 ? 13.096 -8.641 -5.283 1.00 91.31 166 LYS A N 1
ATOM 1347 C CA . LYS A 1 166 ? 12.746 -9.350 -4.033 1.00 91.31 166 LYS A CA 1
ATOM 1348 C C . LYS A 1 166 ? 11.923 -10.622 -4.264 1.00 91.31 166 LYS A C 1
ATOM 1350 O O . LYS A 1 166 ? 11.959 -11.523 -3.430 1.00 91.31 166 LYS A O 1
ATOM 1355 N N . LEU A 1 167 ? 11.146 -10.671 -5.345 1.00 92.50 167 LEU A N 1
ATOM 1356 C CA . LEU A 1 167 ? 10.363 -11.842 -5.745 1.00 92.50 167 LEU A CA 1
ATOM 1357 C C . LEU A 1 167 ? 11.184 -12.880 -6.517 1.00 92.50 167 LEU A C 1
ATOM 1359 O O . LEU A 1 167 ? 10.675 -13.965 -6.769 1.00 92.50 167 LEU A O 1
ATOM 1363 N N . HIS A 1 168 ? 12.435 -12.570 -6.869 1.00 89.88 168 HIS A N 1
ATOM 1364 C CA . HIS A 1 168 ? 13.246 -13.390 -7.768 1.00 89.88 168 HIS A CA 1
ATOM 1365 C C . HIS A 1 168 ? 12.586 -13.625 -9.134 1.00 89.88 168 HIS A C 1
ATOM 1367 O O . HIS A 1 168 ? 12.711 -14.699 -9.714 1.00 89.88 168 HIS A O 1
ATOM 1373 N N . ASP A 1 169 ? 11.902 -12.600 -9.655 1.00 90.56 169 ASP A N 1
ATOM 1374 C CA . ASP A 1 169 ? 11.195 -12.649 -10.935 1.00 90.56 169 ASP A CA 1
ATOM 1375 C C . ASP A 1 169 ? 11.953 -11.862 -12.026 1.00 90.56 169 ASP A C 1
ATOM 1377 O O . ASP A 1 169 ? 11.786 -10.643 -12.168 1.00 90.56 169 ASP A O 1
ATOM 1381 N N . PRO A 1 170 ? 12.798 -12.536 -12.829 1.00 87.75 170 PRO A N 1
ATOM 1382 C CA . PRO A 1 170 ? 13.545 -11.881 -13.894 1.00 87.75 170 PRO A CA 1
ATOM 1383 C C . PRO A 1 170 ? 12.658 -11.430 -15.061 1.00 87.75 170 PRO A C 1
ATOM 1385 O O . PRO A 1 170 ? 13.054 -10.514 -15.779 1.00 87.75 170 PRO A O 1
ATOM 1388 N N . GLN A 1 171 ? 11.485 -12.034 -15.284 1.00 89.50 171 GLN A N 1
ATOM 1389 C CA . GLN A 1 171 ? 10.599 -11.636 -16.386 1.00 89.50 171 GLN A CA 1
ATOM 1390 C C . GLN A 1 171 ? 9.858 -10.345 -16.046 1.00 89.50 171 GLN A C 1
ATOM 1392 O O . GLN A 1 171 ? 9.860 -9.412 -16.853 1.00 89.50 171 GLN A O 1
ATOM 1397 N N . GLY A 1 172 ? 9.325 -10.248 -14.826 1.00 90.06 172 GLY A N 1
ATOM 1398 C CA . GLY A 1 172 ? 8.771 -9.003 -14.299 1.00 90.06 172 GLY A CA 1
ATOM 1399 C C . GLY A 1 172 ? 9.797 -7.871 -14.348 1.00 90.06 172 GLY A C 1
ATOM 1400 O O . GLY A 1 172 ? 9.516 -6.791 -14.870 1.00 90.06 172 GLY A O 1
ATOM 1401 N N . LEU A 1 173 ? 11.039 -8.141 -13.932 1.00 88.88 173 LEU A N 1
ATOM 1402 C CA . LEU A 1 173 ? 12.118 -7.154 -13.999 1.00 88.88 173 LEU A CA 1
ATOM 1403 C C . LEU A 1 173 ? 12.470 -6.732 -15.438 1.00 88.88 173 LEU A C 1
ATOM 1405 O O . LEU A 1 173 ? 12.688 -5.546 -15.687 1.00 88.88 173 LEU A O 1
ATOM 1409 N N . LYS A 1 174 ? 12.485 -7.666 -16.403 1.00 86.94 174 LYS A N 1
ATOM 1410 C CA . LYS A 1 174 ? 12.666 -7.340 -17.832 1.00 86.94 174 LYS A CA 1
ATOM 1411 C C . LYS A 1 174 ? 11.542 -6.448 -18.357 1.00 86.94 174 LYS A C 1
ATOM 1413 O O . LYS A 1 174 ? 11.811 -5.555 -19.156 1.00 86.94 174 LYS A O 1
ATOM 1418 N N . SER A 1 175 ? 10.303 -6.673 -17.923 1.00 89.19 175 SER A N 1
ATOM 1419 C CA . SER A 1 175 ? 9.166 -5.824 -18.295 1.00 89.19 175 SER A CA 1
ATOM 1420 C C . SER A 1 175 ? 9.348 -4.397 -17.779 1.00 89.19 175 SER A C 1
ATOM 1422 O O . SER A 1 175 ? 9.233 -3.448 -18.553 1.00 89.19 175 SER A O 1
ATOM 1424 N N . VAL A 1 176 ? 9.717 -4.242 -16.503 1.00 89.12 176 VAL A N 1
ATOM 1425 C CA . VAL A 1 176 ? 9.984 -2.921 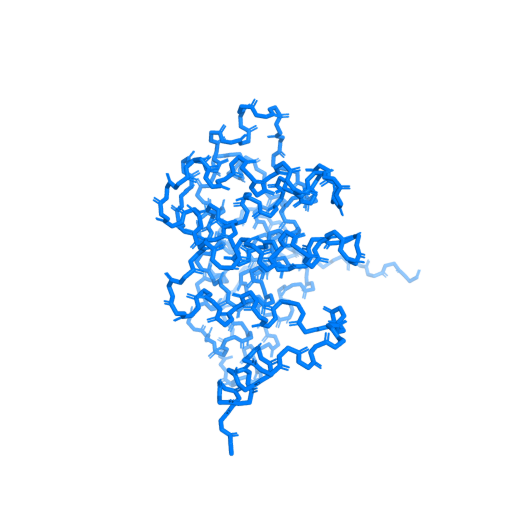-15.910 1.00 89.12 176 VAL A CA 1
ATOM 1426 C C . VAL A 1 176 ? 11.128 -2.210 -16.624 1.00 89.12 176 VAL A C 1
ATOM 1428 O O . VAL A 1 176 ? 11.042 -1.016 -16.890 1.00 89.12 176 VAL A O 1
ATOM 1431 N N . TRP A 1 177 ? 12.178 -2.942 -16.998 1.00 84.69 177 TRP A N 1
ATOM 1432 C CA . TRP A 1 177 ? 13.277 -2.380 -17.777 1.00 84.69 177 TRP A CA 1
ATOM 1433 C C . TRP A 1 177 ? 12.813 -1.802 -19.114 1.00 84.69 177 TRP A C 1
ATOM 1435 O O . TRP A 1 177 ? 13.165 -0.676 -19.448 1.00 84.69 177 TRP A O 1
ATOM 1445 N N . LYS A 1 178 ? 11.986 -2.538 -19.867 1.00 85.25 178 LYS A N 1
ATOM 1446 C CA . LYS A 1 178 ? 11.425 -2.042 -21.133 1.00 85.25 178 LYS A CA 1
ATOM 1447 C C . LYS A 1 178 ? 10.590 -0.779 -20.930 1.00 85.25 178 LYS A C 1
ATOM 1449 O O . LYS A 1 178 ? 10.704 0.138 -21.733 1.00 85.25 178 LYS A O 1
ATOM 1454 N N . MET A 1 179 ? 9.792 -0.727 -19.861 1.00 86.12 179 MET A N 1
ATOM 1455 C CA . MET A 1 179 ? 9.007 0.462 -19.514 1.00 86.12 179 MET A CA 1
ATOM 1456 C C . MET A 1 179 ? 9.918 1.656 -19.219 1.00 86.12 179 MET A C 1
ATOM 1458 O O . MET A 1 179 ? 9.733 2.704 -19.820 1.00 86.12 179 MET A O 1
ATOM 1462 N N . LEU A 1 180 ? 10.951 1.478 -18.389 1.00 81.25 180 LEU A N 1
ATOM 1463 C CA . LEU A 1 180 ? 11.931 2.528 -18.088 1.00 81.25 180 LEU A CA 1
ATOM 1464 C C . LEU A 1 180 ? 12.615 3.068 -19.352 1.00 81.25 180 LEU A C 1
ATOM 1466 O O . LEU A 1 180 ? 12.774 4.273 -19.477 1.00 81.25 180 LEU A O 1
ATOM 1470 N N . MET A 1 181 ? 12.998 2.202 -20.297 1.00 77.25 181 MET A N 1
ATOM 1471 C CA . MET A 1 181 ? 13.647 2.634 -21.549 1.00 77.25 181 MET A CA 1
ATOM 1472 C C . MET A 1 181 ? 12.692 3.347 -22.521 1.00 77.25 181 MET A C 1
ATOM 1474 O O . MET A 1 181 ? 13.138 4.120 -23.378 1.00 77.25 181 MET A O 1
ATOM 1478 N N . ALA A 1 182 ? 11.394 3.043 -22.430 1.00 78.62 182 ALA A N 1
ATOM 1479 C CA . ALA A 1 182 ? 10.358 3.683 -23.232 1.00 78.62 182 ALA A CA 1
ATOM 1480 C C . ALA A 1 182 ? 10.031 5.096 -22.734 1.00 78.62 182 ALA A C 1
ATOM 1482 O O . ALA A 1 182 ? 9.631 5.934 -23.538 1.00 78.62 182 ALA A O 1
ATOM 1483 N N . GLU A 1 183 ? 10.221 5.371 -21.442 1.00 72.31 183 GLU A N 1
ATOM 1484 C CA . GLU A 1 183 ? 10.123 6.728 -20.916 1.00 72.31 183 GLU A CA 1
ATOM 1485 C C . GLU A 1 183 ? 11.229 7.604 -21.535 1.00 72.31 183 GLU A C 1
ATOM 1487 O O . GLU A 1 183 ? 12.389 7.197 -21.643 1.00 72.31 183 GLU A O 1
ATOM 1492 N N . ASP A 1 184 ? 10.886 8.822 -21.958 1.00 63.44 184 ASP A N 1
ATOM 1493 C CA . ASP A 1 184 ? 11.841 9.776 -22.546 1.00 63.44 184 ASP A CA 1
ATOM 1494 C C . ASP A 1 184 ? 12.616 10.538 -21.457 1.00 63.44 184 ASP A C 1
ATOM 1496 O O . ASP A 1 184 ? 12.734 11.761 -21.452 1.00 63.44 184 ASP A O 1
ATOM 1500 N N . ILE A 1 185 ? 13.076 9.785 -20.456 1.00 62.03 185 ILE A N 1
ATOM 1501 C CA . ILE A 1 185 ? 13.683 10.298 -19.232 1.00 62.03 185 ILE A CA 1
ATOM 1502 C C . ILE A 1 185 ? 15.150 9.974 -19.257 1.00 62.03 185 ILE A C 1
ATOM 1504 O O . ILE A 1 185 ? 15.560 8.851 -19.557 1.00 62.03 185 ILE A O 1
ATOM 1508 N N . ILE A 1 186 ? 15.941 10.949 -18.835 1.00 63.38 186 ILE A N 1
ATOM 1509 C CA . ILE A 1 186 ? 17.319 10.685 -18.497 1.00 63.38 186 ILE A CA 1
ATOM 1510 C C . ILE A 1 186 ? 17.361 10.000 -17.126 1.00 63.38 186 ILE A C 1
ATOM 1512 O O . ILE A 1 186 ? 17.389 10.647 -16.083 1.00 63.38 186 ILE A O 1
ATOM 1516 N N . LEU A 1 187 ? 17.310 8.674 -17.150 1.00 61.16 187 LEU A N 1
ATOM 1517 C CA . LEU A 1 187 ? 17.207 7.835 -15.960 1.00 61.16 187 LEU A CA 1
ATOM 1518 C C . LEU A 1 187 ? 18.432 7.978 -15.048 1.00 61.16 187 LEU A C 1
ATOM 1520 O O . LEU A 1 187 ? 19.578 8.006 -15.516 1.00 61.16 187 LEU A O 1
ATOM 1524 N N . PHE A 1 188 ? 18.211 7.979 -13.731 1.00 62.22 188 PHE A N 1
ATOM 1525 C CA . PHE A 1 188 ? 19.312 8.053 -12.771 1.00 62.22 188 PHE A CA 1
ATOM 1526 C C . PHE A 1 188 ? 20.163 6.770 -12.802 1.00 62.22 188 PHE A C 1
ATOM 1528 O O . PHE A 1 188 ? 19.692 5.661 -12.513 1.00 62.22 188 PHE A O 1
ATOM 1535 N N . SER A 1 189 ? 21.463 6.925 -13.081 1.00 58.53 189 SER A N 1
ATOM 1536 C CA . SER A 1 189 ? 22.436 5.832 -13.265 1.00 58.53 189 SER A CA 1
ATOM 1537 C C . SER A 1 189 ? 22.431 4.765 -12.159 1.00 58.53 189 SER A C 1
ATOM 1539 O O . SER A 1 189 ? 22.674 3.588 -12.430 1.00 58.53 189 SER A O 1
ATOM 1541 N N . LYS A 1 190 ? 22.110 5.139 -10.913 1.00 64.31 190 LYS A N 1
ATOM 1542 C CA . LYS A 1 190 ? 22.125 4.237 -9.749 1.00 64.31 190 LYS A CA 1
ATOM 1543 C C . LYS A 1 190 ? 21.013 3.181 -9.783 1.00 64.31 190 LYS A C 1
ATOM 1545 O O . LYS A 1 190 ? 21.249 2.033 -9.393 1.00 64.31 190 LYS A O 1
ATOM 1550 N N . ALA A 1 191 ? 19.814 3.539 -10.247 1.00 65.94 191 ALA A N 1
ATOM 1551 C CA . ALA A 1 191 ? 18.698 2.599 -10.352 1.00 65.94 191 ALA A CA 1
ATOM 1552 C C . ALA A 1 191 ? 18.915 1.616 -11.511 1.00 65.94 191 ALA A C 1
ATOM 1554 O O . ALA A 1 191 ? 18.803 0.403 -11.322 1.00 65.94 191 ALA A O 1
ATOM 1555 N N . ILE A 1 192 ? 19.348 2.132 -12.666 1.00 72.69 192 ILE A N 1
ATOM 1556 C CA . ILE A 1 192 ? 19.773 1.327 -13.820 1.00 72.69 192 ILE A CA 1
ATOM 1557 C C . ILE A 1 192 ? 20.899 0.368 -13.423 1.00 72.69 192 ILE A C 1
ATOM 1559 O O . ILE A 1 192 ? 20.822 -0.825 -13.717 1.00 72.69 192 ILE A O 1
ATOM 1563 N N . GLY A 1 193 ? 21.930 0.871 -12.736 1.00 73.62 193 GLY A N 1
ATOM 1564 C CA . GLY A 1 193 ? 23.061 0.071 -12.269 1.00 73.62 193 GLY A CA 1
ATOM 1565 C C . GLY A 1 193 ? 22.615 -1.088 -11.381 1.00 73.62 193 GLY A C 1
ATOM 1566 O O . GLY A 1 193 ? 22.996 -2.229 -11.625 1.00 73.62 193 GLY A O 1
ATOM 1567 N N . SER A 1 194 ? 21.708 -0.825 -10.436 1.00 76.00 194 SER A N 1
ATOM 1568 C CA . SER A 1 194 ? 21.167 -1.856 -9.539 1.00 76.00 194 SER A CA 1
ATOM 1569 C C . SER A 1 194 ? 20.421 -2.967 -10.292 1.00 76.00 194 SER A C 1
ATOM 1571 O O . SER A 1 194 ? 20.559 -4.143 -9.950 1.00 76.00 194 SER A O 1
ATOM 1573 N N . ILE A 1 195 ? 19.659 -2.618 -11.335 1.00 78.38 195 ILE A N 1
ATOM 1574 C CA . ILE A 1 195 ? 18.954 -3.599 -12.173 1.00 78.38 195 ILE A CA 1
ATOM 1575 C C . ILE A 1 195 ? 19.951 -4.399 -13.029 1.00 78.38 195 ILE A C 1
ATOM 1577 O O . ILE A 1 195 ? 19.859 -5.626 -13.083 1.00 78.38 195 ILE A O 1
ATOM 1581 N N . ARG A 1 196 ? 20.945 -3.742 -13.649 1.00 78.81 196 ARG A N 1
ATOM 1582 C CA . ARG A 1 196 ? 22.005 -4.423 -14.424 1.00 78.81 196 ARG A CA 1
ATOM 1583 C C . ARG A 1 196 ? 22.797 -5.402 -13.570 1.00 78.81 196 ARG A C 1
ATOM 1585 O O . ARG A 1 196 ? 23.031 -6.532 -13.992 1.00 78.81 196 ARG A O 1
ATOM 1592 N N . ASP A 1 197 ? 23.188 -4.982 -12.372 1.00 80.50 197 ASP A N 1
ATOM 1593 C CA . ASP A 1 197 ? 23.936 -5.821 -11.440 1.00 80.50 197 ASP A CA 1
ATOM 1594 C C . ASP A 1 197 ? 23.123 -7.045 -11.021 1.00 80.50 197 ASP A C 1
ATOM 1596 O O . ASP A 1 197 ? 23.677 -8.136 -10.892 1.00 80.50 197 ASP A O 1
ATOM 1600 N N . TYR A 1 198 ? 21.806 -6.897 -10.866 1.00 81.88 198 TYR A N 1
ATOM 1601 C CA . TYR A 1 198 ? 20.924 -8.023 -10.590 1.00 81.88 198 TYR A CA 1
ATOM 1602 C C . TYR A 1 198 ? 20.879 -9.033 -11.743 1.00 81.88 198 TYR A C 1
ATOM 1604 O O . TYR A 1 198 ? 21.064 -10.224 -11.501 1.00 81.88 198 TYR A O 1
ATOM 1612 N N . PHE A 1 199 ? 20.716 -8.584 -12.995 1.00 80.62 199 PHE A N 1
ATOM 1613 C CA . PHE A 1 199 ? 20.788 -9.477 -14.162 1.00 80.62 199 PHE A CA 1
ATOM 1614 C C . PHE A 1 199 ? 22.138 -10.193 -14.251 1.00 80.62 199 PHE A C 1
ATOM 1616 O O . PHE A 1 199 ? 22.175 -11.413 -14.423 1.00 80.62 199 PHE A O 1
ATOM 1623 N N . ARG A 1 200 ? 23.240 -9.462 -14.032 1.00 82.38 200 ARG A N 1
ATOM 1624 C CA . ARG A 1 200 ? 24.594 -10.028 -14.036 1.00 82.38 200 ARG A CA 1
ATOM 1625 C C . ARG A 1 200 ? 24.759 -11.120 -12.974 1.00 82.38 200 ARG A C 1
ATOM 1627 O O . ARG A 1 200 ? 25.307 -12.171 -13.278 1.00 82.38 200 ARG A O 1
ATOM 1634 N N . ARG A 1 201 ? 24.241 -10.914 -11.755 1.00 84.62 201 ARG A N 1
ATOM 1635 C CA . ARG A 1 201 ? 24.262 -11.926 -10.675 1.00 84.62 201 ARG A CA 1
ATOM 1636 C C . ARG A 1 201 ? 23.477 -13.191 -11.015 1.00 84.62 201 ARG A C 1
ATOM 1638 O O . ARG A 1 201 ? 23.788 -14.249 -10.483 1.00 84.62 201 ARG A O 1
ATOM 1645 N N . LEU A 1 202 ? 22.469 -13.084 -11.875 1.00 79.81 202 LEU A N 1
ATOM 1646 C CA . LEU A 1 202 ? 21.669 -14.218 -12.336 1.00 79.81 202 LEU A CA 1
ATOM 1647 C C . LEU A 1 202 ? 22.242 -14.891 -13.594 1.00 79.81 202 LEU A C 1
ATOM 1649 O O . LEU A 1 202 ? 21.583 -15.764 -14.151 1.00 79.81 202 LEU A O 1
ATOM 1653 N N . ASN A 1 203 ? 23.434 -14.495 -14.062 1.00 78.75 203 ASN A N 1
ATOM 1654 C CA . ASN A 1 203 ? 24.007 -14.917 -15.348 1.00 78.75 203 ASN A CA 1
ATOM 1655 C C . ASN A 1 203 ? 23.063 -14.673 -16.539 1.00 78.75 203 ASN A C 1
ATOM 1657 O O . ASN A 1 203 ? 23.057 -15.417 -17.519 1.00 78.75 203 ASN A O 1
ATOM 1661 N N . LEU A 1 204 ? 22.251 -13.619 -16.453 1.00 76.81 204 LEU A N 1
ATOM 1662 C CA . LEU A 1 204 ? 21.357 -13.190 -17.516 1.00 76.81 204 LEU A CA 1
ATOM 1663 C C . LEU A 1 204 ? 21.941 -11.952 -18.195 1.00 76.81 204 LEU A C 1
ATOM 1665 O O . LEU A 1 204 ? 22.416 -11.031 -17.529 1.00 76.81 204 LEU A O 1
ATOM 1669 N N . ALA A 1 205 ? 21.854 -11.900 -19.524 1.00 72.44 205 ALA A N 1
ATOM 1670 C CA . ALA A 1 205 ? 22.156 -10.677 -20.251 1.00 72.44 205 ALA A CA 1
ATOM 1671 C C . ALA A 1 205 ? 21.145 -9.586 -19.840 1.00 72.44 205 ALA A C 1
ATOM 1673 O O . ALA A 1 205 ? 19.930 -9.832 -19.915 1.00 72.44 205 ALA A O 1
ATOM 1674 N N . PRO A 1 206 ? 21.602 -8.404 -19.382 1.00 67.69 206 PRO A N 1
ATOM 1675 C CA . PRO A 1 206 ? 20.707 -7.269 -19.228 1.00 67.69 206 PRO A CA 1
ATOM 1676 C C . PRO A 1 206 ? 20.143 -6.901 -20.611 1.00 67.69 206 PRO A C 1
ATOM 1678 O O . PRO A 1 206 ? 20.840 -7.080 -21.612 1.00 67.69 206 PRO A O 1
ATOM 1681 N N . PRO A 1 207 ? 18.899 -6.408 -20.708 1.00 68.38 207 PRO A N 1
ATOM 1682 C CA . PRO A 1 207 ? 18.355 -6.007 -22.002 1.00 68.38 207 PRO A CA 1
ATOM 1683 C C . PRO A 1 207 ? 19.155 -4.825 -22.580 1.00 68.38 207 PRO A C 1
ATOM 1685 O O . PRO A 1 207 ? 19.619 -3.973 -21.818 1.00 68.38 207 PRO A O 1
ATOM 1688 N N . GLU A 1 208 ? 19.315 -4.787 -23.908 1.00 67.88 208 GLU A N 1
ATOM 1689 C CA . GLU A 1 208 ? 20.078 -3.754 -24.631 1.00 67.88 208 GLU A CA 1
ATOM 1690 C C . GLU A 1 208 ? 19.574 -2.329 -24.338 1.00 67.88 208 GLU A C 1
ATOM 1692 O O . GLU A 1 208 ? 18.399 -2.125 -24.013 1.00 67.88 208 GLU A O 1
ATOM 1697 N N . VAL A 1 209 ? 20.475 -1.341 -24.425 1.00 64.44 209 VAL A N 1
ATOM 1698 C CA . VAL A 1 209 ? 20.202 0.066 -24.088 1.00 64.44 209 VAL A CA 1
ATOM 1699 C C . VAL A 1 209 ? 20.827 1.000 -25.114 1.00 64.44 209 VAL A C 1
ATOM 1701 O O . VAL A 1 209 ? 21.977 0.804 -25.499 1.00 64.44 209 VAL A O 1
ATOM 1704 N N . ASP A 1 210 ? 20.105 2.063 -25.473 1.00 66.12 210 ASP A N 1
ATOM 1705 C CA . ASP A 1 210 ? 20.713 3.256 -26.062 1.00 66.12 210 ASP A CA 1
ATOM 1706 C C . ASP A 1 210 ? 21.419 4.047 -24.950 1.00 66.12 210 ASP A C 1
ATOM 1708 O O . ASP A 1 210 ? 20.779 4.709 -24.128 1.00 66.12 210 ASP A O 1
ATOM 1712 N N . GLU A 1 211 ? 22.748 3.940 -24.881 1.00 62.84 211 GLU A N 1
ATOM 1713 C CA . GLU A 1 211 ? 23.568 4.589 -23.849 1.00 62.84 211 GLU A CA 1
ATOM 1714 C C . GLU A 1 211 ? 23.390 6.114 -23.806 1.00 62.84 211 GLU A C 1
ATOM 1716 O O . GLU A 1 211 ? 23.657 6.732 -22.775 1.00 62.84 211 GLU A O 1
ATOM 1721 N N . LYS A 1 212 ? 22.857 6.720 -24.876 1.00 61.03 212 LYS A N 1
ATOM 1722 C CA . LYS A 1 212 ? 22.546 8.154 -24.945 1.00 61.03 212 LYS A CA 1
ATOM 1723 C C . LYS A 1 212 ? 21.394 8.578 -24.029 1.00 61.03 212 LYS A C 1
ATOM 1725 O O . LYS A 1 212 ? 21.263 9.767 -23.755 1.00 61.03 212 LYS A O 1
ATOM 1730 N N . LYS A 1 213 ? 20.585 7.636 -23.528 1.00 61.47 213 LYS A N 1
ATOM 1731 C CA . LYS A 1 213 ? 19.469 7.899 -22.599 1.00 61.47 213 LYS A CA 1
ATOM 1732 C C . LYS A 1 213 ? 19.858 7.869 -21.112 1.00 61.47 213 LYS A C 1
ATOM 1734 O O . LYS A 1 213 ? 18.996 7.991 -20.246 1.00 61.47 213 LYS A O 1
ATOM 1739 N N . ILE A 1 214 ? 21.139 7.697 -20.781 1.00 61.12 214 ILE A N 1
ATOM 1740 C CA . ILE A 1 214 ? 21.605 7.553 -19.393 1.00 61.12 214 ILE A CA 1
ATOM 1741 C C . ILE A 1 214 ? 22.391 8.800 -18.974 1.00 61.12 214 ILE A C 1
ATOM 1743 O O . ILE A 1 214 ? 23.465 9.056 -19.513 1.00 61.12 214 ILE A O 1
ATOM 1747 N N . CYS A 1 215 ? 21.929 9.539 -17.955 1.00 59.16 215 CYS A N 1
ATOM 1748 C CA . CYS A 1 215 ? 22.783 10.534 -17.294 1.00 59.16 215 CYS A CA 1
ATOM 1749 C C . CYS A 1 215 ? 23.604 9.828 -16.228 1.00 59.16 215 CYS A C 1
ATOM 1751 O O . CYS A 1 215 ? 23.093 9.333 -15.219 1.00 59.16 215 CYS A O 1
ATOM 1753 N N . ILE A 1 216 ? 24.912 9.835 -16.435 1.00 53.38 216 ILE A N 1
ATOM 1754 C CA . ILE A 1 216 ? 25.870 9.604 -15.369 1.00 53.38 216 ILE A CA 1
ATOM 1755 C C . ILE A 1 216 ? 26.050 10.959 -14.683 1.00 53.38 216 ILE A C 1
ATOM 1757 O O . ILE A 1 216 ? 26.778 11.808 -15.192 1.00 53.38 216 ILE A O 1
ATOM 1761 N N . GLN A 1 217 ? 25.376 11.198 -13.553 1.00 46.31 217 GLN A N 1
ATOM 1762 C CA . GLN A 1 217 ? 25.731 12.366 -12.749 1.00 46.31 217 GLN A CA 1
ATOM 1763 C C . GLN A 1 217 ? 27.177 12.196 -12.257 1.00 46.31 217 GLN A C 1
ATOM 1765 O O . GLN A 1 217 ? 27.493 11.153 -11.672 1.00 46.31 217 GLN A O 1
ATOM 1770 N N . PRO A 1 218 ? 28.066 13.180 -12.476 1.00 38.34 218 PRO A N 1
ATOM 1771 C CA . PR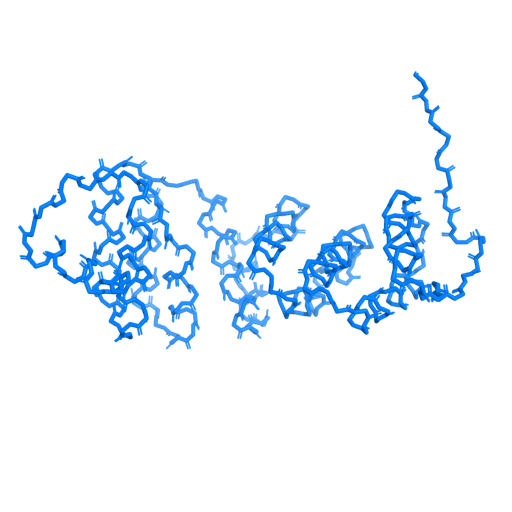O A 1 218 ? 29.371 13.169 -11.842 1.00 38.34 218 PRO A CA 1
ATOM 1772 C C . PRO A 1 218 ? 29.156 13.253 -10.329 1.00 38.34 218 PRO A C 1
ATOM 1774 O O . PRO A 1 218 ? 28.449 14.129 -9.835 1.00 38.34 218 PRO A O 1
ATOM 1777 N N . HIS A 1 219 ? 29.739 12.315 -9.586 1.00 37.09 219 HIS A N 1
ATOM 1778 C CA . HIS A 1 219 ? 29.758 12.378 -8.132 1.00 37.09 219 HIS A CA 1
ATOM 1779 C C . HIS A 1 219 ? 30.462 13.673 -7.705 1.00 37.09 219 HIS A C 1
ATOM 1781 O O . HIS A 1 219 ? 31.686 13.772 -7.811 1.00 37.09 219 HIS A O 1
ATOM 1787 N N . HIS A 1 220 ? 29.709 14.666 -7.228 1.00 34.12 220 HIS A N 1
ATOM 1788 C CA . HIS A 1 220 ? 30.299 15.725 -6.420 1.00 34.12 220 HIS A CA 1
ATOM 1789 C C . HIS A 1 220 ? 30.782 15.078 -5.117 1.00 34.12 220 HIS A C 1
ATOM 1791 O O . HIS A 1 220 ? 29.991 14.486 -4.381 1.00 34.12 220 HIS A O 1
ATOM 1797 N N . ARG A 1 221 ? 32.109 15.083 -4.959 1.00 33.59 221 ARG A N 1
ATOM 1798 C CA . ARG A 1 221 ? 32.842 14.628 -3.775 1.00 33.59 221 ARG A CA 1
ATOM 1799 C C . ARG A 1 221 ? 32.524 15.491 -2.565 1.00 33.59 221 ARG A C 1
ATOM 1801 O O . ARG A 1 221 ? 32.335 16.709 -2.772 1.00 33.59 221 ARG A O 1
#

Secondary structure (DSSP, 8-state):
--HHHHHHHHHHTT-----HHHHHHHHHHHHHTT-HHHHHHHHHHHHHHHTS-TTHHHHHHHHHHHT-HHHHHHHHHHHTTTS-HHHHHHHHHHHHHHTT-HHHHHHHHHHTT----HHHHHHHHHHHHHHT-HHHHHHHHH-HHHHT-HHHHHHHHHHHHHHHHHHT-HHHHHHHHHHHHHS-S-EEHHHHHHHHHHHHHTT-PPPP--GGGEE------

pLDDT: mean 83.67, std 13.62, range [33.59, 97.44]

Radius of gyration: 20.41 Å; chains: 1; bounding box: 53×44×55 Å

Organism: NCBI:txid2011161

Foldseek 3Di:
DPPLVVLVVCVVVVVDPPDLVCLLVQLVSCVVVVNLVSSLVSQLVSCVVVLARPNLLVSLLVCLVVVPPVSLVSSLVSHVRRHPPLVSLLSNLLSCLLNLVLVVSQVSCVVVVHAPDPVSLVSSLVVCLVVLRLSSLVSVCPHPSVVVDLVSNLSSLLSSLSSCLVVVNVVSNLVSVVVVQPRQAQHEPVSVVVSCVSCVVVVHHRDDHDPVSHDPDPDPD

Sequence (221 aa):
MKAKELYATLVELKLYKRKNECAELFIQYHLIRNDLDAAIRELTESSEQYKSCLGLLPVLVEIAHSNDQERLEKVCSCAEKFSTPFQVRSTWLYALLENGKTEEAELFLQKNNTELSGELVDFVNFQAIQRRKPKVFDALLKMHKLKESVILRENVLIGMAKTYMKLHDPQGLKSVWKMLMAEDIILFSKAIGSIRDYFRRLNLAPPEVDEKKICIQPHHR